Protein AF-A0AAD9KMP1-F1 (afdb_monomer_lite)

Sequence (331 aa):
MTSCRGRQEALADSFSAVLHALAEKHRVRRYRDGEGFRAELSRADRATEASLEHRLLSVFINAVAAQEAAAATETIAPTTPTVSTGRKSRRTVAAAVTVTCSMIETAGEAARAIGARLLATLSVDDFTDCVDQLGEIDTWSIEQLAVLCKLAKAKAWGKPDAWTSENTMEAANILAALTVSELGSLALTDTDTLAPLAHSHLLSNAQREKLFALWLSKVKHNDMTTVTAEEIVQLGQLACGATAANIDQLPLDVYKDSTTTWGSVDSCGFNQRKAIARKAEDAFGIDPTKWNVTTLRLIGHSVGTYGSKVDRRVTWVGMGPIGEQDRPVGL

pLDDT: mean 74.53, std 23.31, range [27.92, 98.0]

Secondary structure (DSSP, 8-state):
-HHHHHHHHHHHHHHHHHHHHHHHHHHHHHHHHHTT------HHHHHHHHHHHHHHHHHHHHHHHHHHHHHHHTT--------------------PPPP-HHHHHHHGGGGGGS-HHHHTT--HHHHHHTHHHHHH-----HHHHHHHHHHIIIIIS-SGGG--HHHHHHHGGGGGGS-HHHHTT----SSGGGGGGTT--SS-HHHHHHHHHHHHHHHSTT-GGG--HHHHHHHGGGGGGS-HHHHHHS-HHHHHHTHHHHHH-----HHHHHHHHHHHHHHH-S-GGGS-HHHHHHTTTGGGGGTTTS-SSS---S-PPPP--------

Structure (mmCIF, N/CA/C/O backbone):
data_AF-A0AAD9KMP1-F1
#
_entry.id   AF-A0AAD9KMP1-F1
#
loop_
_atom_site.group_PDB
_atom_site.id
_atom_site.type_symbol
_atom_site.label_atom_id
_atom_site.label_alt_id
_atom_site.label_comp_id
_atom_site.label_asym_id
_atom_site.label_entity_id
_atom_site.label_seq_id
_atom_site.pdbx_PDB_ins_code
_atom_site.Cartn_x
_atom_site.Cartn_y
_atom_site.Cartn_z
_atom_site.occupancy
_atom_site.B_iso_or_equiv
_atom_site.auth_seq_id
_atom_site.auth_comp_id
_atom_site.auth_asym_id
_atom_site.auth_atom_id
_atom_site.pdbx_PDB_model_num
ATOM 1 N N . MET A 1 1 ? -40.665 5.136 30.500 1.00 35.50 1 MET A N 1
ATOM 2 C CA . MET A 1 1 ? -39.478 4.383 30.028 1.00 35.50 1 MET A CA 1
ATOM 3 C C . MET A 1 1 ? -39.396 4.263 28.502 1.00 35.50 1 MET A C 1
ATOM 5 O O . MET A 1 1 ? -38.309 4.039 28.001 1.00 35.50 1 MET A O 1
ATOM 9 N N . THR A 1 2 ? -40.471 4.510 27.747 1.00 40.06 2 THR A N 1
ATOM 10 C CA . THR A 1 2 ? -40.494 4.403 26.271 1.00 40.06 2 THR A CA 1
ATOM 11 C C . THR A 1 2 ? -39.935 5.630 25.522 1.00 40.06 2 THR A C 1
ATOM 13 O O . THR A 1 2 ? -39.522 5.513 24.378 1.00 40.06 2 THR A O 1
ATOM 16 N N . SER A 1 3 ? -39.870 6.810 26.159 1.00 47.84 3 SER A N 1
ATOM 17 C CA . SER A 1 3 ? -39.588 8.091 25.472 1.00 47.84 3 SER A CA 1
ATOM 18 C C . SER A 1 3 ? -38.102 8.416 25.222 1.00 47.84 3 SER A C 1
ATOM 20 O O . SER A 1 3 ? -37.807 9.169 24.295 1.00 47.84 3 SER A O 1
ATOM 22 N N . CYS A 1 4 ? -37.164 7.872 26.011 1.00 36.75 4 CYS A N 1
ATOM 23 C CA . CYS A 1 4 ? -35.723 8.083 25.778 1.00 36.75 4 CYS A CA 1
ATOM 24 C C . CYS A 1 4 ? -35.139 7.051 24.809 1.00 36.75 4 CYS A C 1
ATOM 26 O O . CYS A 1 4 ? -34.375 7.425 23.928 1.00 36.75 4 CYS A O 1
ATOM 28 N N . ARG A 1 5 ? -35.561 5.782 24.911 1.00 37.91 5 ARG A N 1
ATOM 29 C CA . ARG A 1 5 ? -35.133 4.720 23.990 1.00 37.91 5 ARG A CA 1
ATOM 30 C C . ARG A 1 5 ? -35.561 5.014 22.551 1.00 37.91 5 ARG A C 1
ATOM 32 O O . ARG A 1 5 ? -34.718 5.004 21.668 1.00 37.91 5 ARG A O 1
ATOM 39 N N . GLY A 1 6 ? -36.817 5.426 22.349 1.00 36.97 6 GLY A N 1
ATOM 40 C CA . GLY A 1 6 ? -37.301 5.814 21.019 1.00 36.97 6 GLY A CA 1
ATOM 41 C C . GLY A 1 6 ? -36.623 7.067 20.451 1.00 36.97 6 GLY A C 1
ATOM 42 O O . GLY A 1 6 ? -36.526 7.212 19.240 1.00 36.97 6 GLY A O 1
ATOM 43 N N . ARG A 1 7 ? -36.103 7.964 21.305 1.00 44.47 7 ARG A N 1
ATOM 44 C CA . ARG A 1 7 ? -35.311 9.121 20.853 1.00 44.47 7 ARG A CA 1
ATOM 45 C C . ARG A 1 7 ? -33.887 8.741 20.451 1.00 44.47 7 ARG A C 1
ATOM 47 O O . ARG A 1 7 ? -33.362 9.356 19.535 1.00 44.47 7 ARG A O 1
ATOM 54 N N . GLN A 1 8 ? -33.278 7.757 21.112 1.00 42.03 8 GLN A N 1
ATOM 55 C CA . GLN A 1 8 ? -31.952 7.253 20.741 1.00 42.03 8 GLN A CA 1
ATOM 56 C C . GLN A 1 8 ? -32.001 6.388 19.476 1.00 42.03 8 GLN A C 1
ATOM 58 O O . GLN A 1 8 ? -31.146 6.563 18.616 1.00 42.03 8 GLN A O 1
ATOM 63 N N . GLU A 1 9 ? -33.022 5.538 19.323 1.00 44.47 9 GLU A N 1
ATOM 64 C CA . GLU A 1 9 ? -33.264 4.770 18.088 1.00 44.47 9 GLU A CA 1
ATOM 65 C C . GLU A 1 9 ? -33.535 5.713 16.902 1.00 44.47 9 GLU A C 1
ATOM 67 O O . GLU A 1 9 ? -32.836 5.636 15.901 1.00 44.47 9 GLU A O 1
ATOM 72 N N . ALA A 1 10 ? -34.407 6.720 17.052 1.00 45.19 10 ALA A N 1
ATOM 73 C CA . ALA A 1 10 ? -34.655 7.697 15.984 1.00 45.19 10 ALA A CA 1
ATOM 74 C C . ALA A 1 10 ? -33.411 8.526 15.596 1.00 45.19 10 ALA A C 1
ATOM 76 O O . ALA A 1 10 ? -33.279 8.957 14.447 1.00 45.19 10 ALA A O 1
ATOM 77 N N . LEU A 1 11 ? -32.497 8.767 16.544 1.00 51.38 11 LEU A N 1
ATOM 78 C CA . LEU A 1 11 ? -31.236 9.460 16.278 1.00 51.38 11 LEU A CA 1
ATOM 79 C C . LEU A 1 11 ? -30.248 8.551 15.535 1.00 51.38 11 LEU A C 1
ATOM 81 O O . LEU A 1 11 ? -29.606 9.012 14.596 1.00 51.38 11 LEU A O 1
ATOM 85 N N . ALA A 1 12 ? -30.156 7.274 15.921 1.00 50.12 12 ALA A N 1
ATOM 86 C CA . ALA A 1 12 ? -29.345 6.270 15.235 1.00 50.12 12 ALA A CA 1
ATOM 87 C C . ALA A 1 12 ? -29.850 6.014 13.804 1.00 50.12 12 ALA A C 1
ATOM 89 O O . ALA A 1 12 ? -29.047 5.952 12.875 1.00 50.12 12 ALA A O 1
ATOM 90 N N . ASP A 1 13 ? -31.168 5.983 13.604 1.00 51.12 13 ASP A N 1
ATOM 91 C CA . ASP A 1 13 ? -31.787 5.844 12.283 1.00 51.12 13 ASP A CA 1
ATOM 92 C C . ASP A 1 13 ? -31.519 7.074 11.405 1.00 51.12 13 ASP A C 1
ATOM 94 O O . ASP A 1 13 ? -31.155 6.953 10.236 1.00 51.12 13 ASP A O 1
ATOM 98 N N . SER A 1 14 ? -31.627 8.278 11.980 1.00 55.12 14 SER A N 1
ATOM 99 C CA . SER A 1 14 ? -31.300 9.526 11.274 1.00 55.12 14 SER A CA 1
ATOM 100 C C . SER A 1 14 ? -29.812 9.601 10.915 1.00 55.12 14 SER A C 1
ATOM 102 O O . SER A 1 14 ? -29.449 10.070 9.838 1.00 55.12 14 SER A O 1
ATOM 104 N N . PHE A 1 15 ? -28.946 9.118 11.806 1.00 60.22 15 PHE A N 1
ATOM 105 C CA . PHE A 1 15 ? -27.504 9.033 11.602 1.00 60.22 15 PHE A CA 1
ATOM 106 C C . PHE A 1 15 ? -27.147 8.049 10.482 1.00 60.22 15 PHE A C 1
ATOM 108 O O . PHE A 1 15 ? -26.408 8.407 9.566 1.00 60.22 15 PHE A O 1
ATOM 115 N N . SER A 1 16 ? -27.733 6.850 10.512 1.00 54.34 16 SER A N 1
ATOM 116 C CA . SER A 1 16 ? -27.579 5.829 9.474 1.00 54.34 16 SER A CA 1
ATOM 117 C C . SER A 1 16 ? -28.063 6.336 8.111 1.00 54.34 16 SER A C 1
ATOM 119 O O . SER A 1 16 ? -27.352 6.210 7.116 1.00 54.34 16 SER A O 1
ATOM 121 N N . ALA A 1 17 ? -29.199 7.042 8.063 1.00 58.38 17 ALA A N 1
ATOM 122 C CA . ALA A 1 17 ? -29.714 7.638 6.830 1.00 58.38 17 ALA A CA 1
ATOM 123 C C . ALA A 1 17 ? -28.780 8.711 6.235 1.00 58.38 17 ALA A C 1
ATOM 125 O O . ALA A 1 17 ? -28.598 8.765 5.017 1.00 58.38 17 ALA A O 1
ATOM 126 N N . VAL A 1 18 ? -28.162 9.556 7.072 1.00 62.91 18 VAL A N 1
ATOM 127 C CA . VAL A 1 18 ? -27.193 10.569 6.611 1.00 62.91 18 VAL A CA 1
ATOM 128 C C . VAL A 1 18 ? -25.909 9.913 6.107 1.00 62.91 18 VAL A C 1
ATOM 130 O O . VAL A 1 18 ? -25.393 10.313 5.062 1.00 62.91 18 VAL A O 1
ATOM 133 N N . LEU A 1 19 ? -25.408 8.894 6.808 1.00 57.84 19 LEU A N 1
ATOM 134 C CA . LEU A 1 19 ? -24.223 8.150 6.384 1.00 57.84 19 LEU A CA 1
ATOM 135 C C . LEU A 1 19 ? -24.460 7.400 5.076 1.00 57.84 19 LEU A C 1
ATOM 137 O O . LEU A 1 19 ? -23.650 7.526 4.164 1.00 57.84 19 LEU A O 1
ATOM 141 N N . HIS A 1 20 ? -25.600 6.728 4.938 1.00 59.00 20 HIS A N 1
ATOM 142 C CA . HIS A 1 20 ? -25.989 6.057 3.703 1.00 59.00 20 HIS A CA 1
ATOM 143 C C . HIS A 1 20 ? -26.109 7.048 2.532 1.00 59.00 20 HIS A C 1
ATOM 145 O O . HIS A 1 20 ? -25.653 6.773 1.424 1.00 59.00 20 HIS A O 1
ATOM 151 N N . ALA A 1 21 ? -26.675 8.239 2.762 1.00 62.56 21 ALA A N 1
ATOM 152 C CA . ALA A 1 21 ? -26.763 9.275 1.732 1.00 62.56 21 ALA A CA 1
ATOM 153 C C . ALA A 1 21 ? -25.380 9.796 1.296 1.00 62.56 21 ALA A C 1
ATOM 155 O O . ALA A 1 21 ? -25.170 10.075 0.113 1.00 62.56 21 ALA A O 1
ATOM 156 N N . LEU A 1 22 ? -24.425 9.911 2.226 1.00 60.59 22 LEU A N 1
ATOM 157 C CA . LEU A 1 22 ? -23.042 10.277 1.912 1.00 60.59 22 LEU A CA 1
ATOM 158 C C . LEU A 1 22 ? -22.306 9.144 1.183 1.00 60.59 22 LEU A C 1
ATOM 160 O O . LEU A 1 22 ? -21.629 9.410 0.190 1.00 60.59 22 LEU A O 1
ATOM 164 N N . ALA A 1 23 ? -22.473 7.899 1.627 1.00 60.47 23 ALA A N 1
ATOM 165 C CA . ALA A 1 23 ? -21.879 6.714 1.015 1.00 60.47 23 ALA A CA 1
ATOM 166 C C . ALA A 1 23 ? -22.333 6.545 -0.443 1.00 60.47 23 ALA A C 1
ATOM 168 O O . ALA A 1 23 ? -21.502 6.433 -1.346 1.00 60.47 23 ALA A O 1
ATOM 169 N N . GLU A 1 24 ? -23.642 6.634 -0.697 1.00 65.75 24 GLU A N 1
ATOM 170 C CA . GLU A 1 24 ? -24.210 6.517 -2.043 1.00 65.75 24 GLU A CA 1
ATOM 171 C C . GLU A 1 24 ? -23.728 7.650 -2.957 1.00 65.75 24 GLU A C 1
ATOM 173 O O . GLU A 1 24 ? -23.395 7.434 -4.124 1.00 65.75 24 GLU A O 1
ATOM 178 N N . LYS A 1 25 ? -23.583 8.863 -2.414 1.00 66.00 25 LYS A N 1
ATOM 179 C CA . LYS A 1 25 ? -23.014 9.995 -3.151 1.00 66.00 25 LYS A CA 1
ATOM 180 C C . LYS A 1 25 ? -21.542 9.760 -3.524 1.00 66.00 25 LYS A C 1
ATOM 182 O O . LYS A 1 25 ? -21.157 10.019 -4.667 1.00 66.00 25 LYS A O 1
ATOM 187 N N . HIS A 1 26 ? -20.722 9.263 -2.595 1.00 61.84 26 HIS A N 1
ATOM 188 C CA . HIS A 1 26 ? -19.319 8.918 -2.856 1.00 61.84 26 HIS A CA 1
ATOM 189 C C . HIS A 1 26 ? -19.191 7.790 -3.894 1.00 61.84 26 HIS A C 1
ATOM 191 O O . HIS A 1 26 ? -18.371 7.894 -4.810 1.00 61.84 26 HIS A O 1
ATOM 197 N N . ARG A 1 27 ? -20.060 6.772 -3.830 1.00 67.69 27 ARG A N 1
ATOM 198 C CA . ARG A 1 27 ? -20.144 5.680 -4.814 1.00 67.69 27 ARG A CA 1
ATOM 199 C C . ARG A 1 27 ? -20.434 6.201 -6.223 1.00 67.69 27 ARG A C 1
ATOM 201 O O . ARG A 1 27 ? -19.712 5.875 -7.164 1.00 67.69 27 ARG A O 1
ATOM 208 N N . VAL A 1 28 ? -21.443 7.064 -6.365 1.00 61.00 28 VAL A N 1
ATOM 209 C CA . VAL A 1 28 ? -21.802 7.697 -7.649 1.00 61.00 28 VAL A CA 1
ATOM 210 C C . VAL A 1 28 ? -20.653 8.555 -8.189 1.00 61.00 28 VAL A C 1
ATOM 212 O O . VAL A 1 28 ? -20.403 8.571 -9.396 1.00 61.00 28 VAL A O 1
ATOM 215 N N . ARG A 1 29 ? -19.909 9.236 -7.311 1.00 61.28 29 ARG A N 1
ATOM 216 C CA . ARG A 1 29 ? -18.746 10.043 -7.696 1.00 61.28 29 ARG A CA 1
ATOM 217 C C . ARG A 1 29 ? -17.596 9.190 -8.236 1.00 61.28 29 ARG A C 1
ATOM 219 O O . ARG A 1 29 ? -17.098 9.499 -9.314 1.00 61.28 29 ARG A O 1
ATOM 226 N N . ARG A 1 30 ? -17.234 8.095 -7.555 1.00 56.59 30 ARG A N 1
ATOM 227 C CA . ARG A 1 30 ? -16.196 7.159 -8.029 1.00 56.59 30 ARG A CA 1
ATOM 228 C C . ARG A 1 30 ? -16.553 6.537 -9.381 1.00 56.59 30 ARG A C 1
ATOM 230 O O . ARG A 1 30 ? -15.694 6.462 -10.254 1.00 56.59 30 ARG A O 1
ATOM 237 N N . TYR A 1 31 ? -17.820 6.175 -9.590 1.00 55.75 31 TYR A N 1
ATOM 238 C CA . TYR A 1 31 ? -18.287 5.647 -10.878 1.00 55.75 31 TYR A CA 1
ATOM 239 C C . TYR A 1 31 ? -18.127 6.670 -12.015 1.00 55.75 31 TYR A C 1
ATOM 241 O O . TYR A 1 31 ? -17.740 6.326 -13.129 1.00 55.75 31 TYR A O 1
ATOM 249 N N . ARG A 1 32 ? -18.369 7.954 -11.727 1.00 54.25 32 ARG A N 1
ATOM 250 C CA . ARG A 1 32 ? -18.238 9.033 -12.715 1.00 54.25 32 ARG A CA 1
ATOM 251 C C . ARG A 1 32 ? -16.781 9.410 -13.008 1.00 54.25 32 ARG A C 1
ATOM 253 O O . ARG A 1 32 ? -16.467 9.760 -14.144 1.00 54.25 32 ARG A O 1
ATOM 260 N N . ASP A 1 33 ? -15.906 9.319 -12.007 1.00 50.88 33 ASP A N 1
ATOM 261 C CA . ASP A 1 33 ? -14.474 9.601 -12.148 1.00 50.88 33 ASP A CA 1
ATOM 262 C C . ASP A 1 33 ? -13.717 8.440 -12.841 1.00 50.88 33 ASP A C 1
ATOM 264 O O . ASP A 1 33 ? -12.752 8.694 -13.562 1.00 50.88 33 ASP A O 1
ATOM 268 N N . GLY A 1 34 ? -14.188 7.190 -12.706 1.00 43.28 34 GLY A N 1
ATOM 269 C CA . GLY A 1 34 ? -13.625 6.002 -13.373 1.00 43.28 34 GLY A CA 1
ATOM 270 C C . GLY A 1 34 ? -13.944 5.872 -14.873 1.00 43.28 34 GLY A C 1
ATOM 271 O O . GLY A 1 34 ? -13.126 5.357 -15.628 1.00 43.28 34 GLY A O 1
ATOM 272 N N . GLU A 1 35 ? -15.080 6.399 -15.337 1.00 45.00 35 GLU A N 1
ATOM 273 C CA . GLU A 1 35 ? -15.514 6.357 -16.752 1.00 45.00 35 GLU A CA 1
ATOM 274 C C . GLU A 1 35 ? -14.959 7.522 -17.606 1.00 45.00 35 GLU A C 1
ATOM 276 O O . GLU A 1 35 ? -15.391 7.751 -18.735 1.00 45.00 35 GLU A O 1
ATOM 281 N N . GLY A 1 36 ? -14.020 8.323 -17.087 1.00 42.59 36 GLY A N 1
ATOM 282 C CA . GLY A 1 36 ? -13.454 9.458 -17.831 1.00 42.59 36 GLY A CA 1
ATOM 283 C C . GLY A 1 36 ? -14.441 10.608 -18.088 1.00 42.59 36 GLY A C 1
ATOM 284 O O . GLY A 1 36 ? -14.112 11.557 -18.805 1.00 42.59 36 GLY A O 1
ATOM 285 N N . PHE A 1 37 ? -15.623 10.589 -17.462 1.00 42.47 37 PHE A N 1
ATOM 286 C CA . PHE A 1 37 ? -16.602 11.676 -17.493 1.00 42.47 37 PHE A CA 1
ATOM 287 C C . PHE A 1 37 ? -16.172 12.818 -16.560 1.00 42.47 37 PHE A C 1
ATOM 289 O O . PHE A 1 37 ? -16.829 13.162 -15.575 1.00 42.47 37 PHE A O 1
ATOM 296 N N . ARG A 1 38 ? -15.076 13.495 -16.922 1.00 49.34 38 ARG A N 1
ATOM 297 C CA . ARG A 1 38 ? -14.733 14.830 -16.408 1.00 49.34 38 ARG A CA 1
ATOM 298 C C . ARG A 1 38 ? -15.671 15.871 -17.036 1.00 49.34 38 ARG A C 1
ATOM 300 O O . ARG A 1 38 ? -15.239 16.790 -17.723 1.00 49.34 38 ARG A O 1
ATOM 307 N N . ALA A 1 39 ? -16.978 15.715 -16.835 1.00 46.28 39 ALA A N 1
ATOM 308 C CA . ALA A 1 39 ? -17.917 16.783 -17.137 1.00 46.28 39 ALA A CA 1
ATOM 309 C C . ALA A 1 39 ? -17.585 17.955 -16.207 1.00 46.28 39 ALA A C 1
ATOM 311 O O . ALA A 1 39 ? -17.498 17.786 -14.987 1.00 46.28 39 ALA A O 1
ATOM 312 N N . GLU A 1 40 ? -17.335 19.124 -16.794 1.00 45.44 40 GLU A N 1
ATOM 313 C CA . GLU A 1 40 ? -17.092 20.381 -16.096 1.00 45.44 40 GLU A CA 1
ATOM 314 C C . GLU A 1 40 ? -18.275 20.720 -15.181 1.00 45.44 40 GLU A C 1
ATOM 316 O O . GLU A 1 40 ? -19.170 21.479 -15.538 1.00 45.44 40 GLU A O 1
ATOM 321 N N . LEU A 1 41 ? -18.267 20.197 -13.954 1.00 49.34 41 LEU A N 1
ATOM 322 C CA . LEU A 1 41 ? -18.994 20.829 -12.865 1.00 49.34 41 LEU A CA 1
ATOM 323 C C . LEU A 1 41 ? -18.448 22.245 -12.751 1.00 49.34 41 LEU A C 1
ATOM 325 O O . LEU A 1 41 ? -17.231 22.449 -12.599 1.00 49.34 41 LEU A O 1
ATOM 329 N N . SER A 1 42 ? -19.338 23.225 -12.867 1.00 55.16 42 SER A N 1
ATOM 330 C CA . SER A 1 42 ? -18.947 24.617 -12.744 1.00 55.16 42 SER A CA 1
ATOM 331 C C . SER A 1 42 ? -18.288 24.819 -11.373 1.00 55.16 42 SER A C 1
ATOM 333 O O . SER A 1 42 ? -18.554 24.099 -10.404 1.00 55.16 42 SER A O 1
ATOM 335 N N . ARG A 1 43 ? -17.372 25.788 -11.249 1.00 52.88 43 ARG A N 1
ATOM 336 C CA . ARG A 1 43 ? -16.786 26.120 -9.934 1.00 52.88 43 ARG A CA 1
ATOM 337 C C . ARG A 1 43 ? -17.871 26.439 -8.893 1.00 52.88 43 ARG A C 1
ATOM 339 O O . ARG A 1 43 ? -17.638 26.186 -7.716 1.00 52.88 43 ARG A O 1
ATOM 346 N N . ALA A 1 44 ? -19.029 26.937 -9.333 1.00 41.47 44 ALA A N 1
ATOM 347 C CA . ALA A 1 44 ? -20.184 27.182 -8.482 1.00 41.47 44 ALA A CA 1
ATOM 348 C C . ALA A 1 44 ? -20.780 25.872 -7.952 1.00 41.47 44 ALA A C 1
ATOM 350 O O . ALA A 1 44 ? -20.984 25.759 -6.749 1.00 41.47 44 ALA A O 1
ATOM 351 N N . ASP A 1 45 ? -20.951 24.847 -8.787 1.00 49.38 45 ASP A N 1
ATOM 352 C CA . ASP A 1 45 ? -21.500 23.561 -8.340 1.00 49.38 45 ASP A CA 1
ATOM 353 C C . ASP A 1 45 ? -20.564 22.860 -7.351 1.00 49.38 45 ASP A C 1
ATOM 355 O O . ASP A 1 45 ? -21.014 22.411 -6.303 1.00 49.38 45 ASP A O 1
ATOM 359 N N . ARG A 1 46 ? -19.243 22.884 -7.595 1.00 55.78 46 ARG A N 1
ATOM 360 C CA . ARG A 1 46 ? -18.247 22.365 -6.635 1.00 55.78 46 ARG A CA 1
ATOM 361 C C . ARG A 1 46 ? -18.253 23.122 -5.306 1.00 55.78 46 ARG A C 1
ATOM 363 O O . ARG A 1 46 ? -18.109 22.508 -4.254 1.00 55.78 46 ARG A O 1
ATOM 370 N N . ALA A 1 47 ? -18.415 24.445 -5.339 1.00 48.75 47 ALA A N 1
ATOM 371 C CA . ALA A 1 47 ? -18.492 25.264 -4.130 1.00 48.75 47 ALA A CA 1
ATOM 372 C C . ALA A 1 47 ? -19.796 25.017 -3.353 1.00 48.75 47 ALA A C 1
ATOM 374 O O . ALA A 1 47 ? -19.782 24.959 -2.125 1.00 48.75 47 ALA A O 1
ATOM 375 N N . THR A 1 48 ? -20.910 24.819 -4.060 1.00 52.03 48 THR A N 1
ATOM 376 C CA . THR A 1 48 ? -22.218 24.513 -3.460 1.00 52.03 48 THR A CA 1
ATOM 377 C C . THR A 1 48 ? -22.233 23.101 -2.877 1.00 52.03 48 THR A C 1
ATOM 379 O O . THR A 1 48 ? -22.769 22.877 -1.797 1.00 52.03 48 THR A O 1
ATOM 382 N N . GLU A 1 49 ? -21.577 22.159 -3.549 1.00 55.81 49 GLU A N 1
ATOM 383 C CA . GLU A 1 49 ? -21.429 20.775 -3.116 1.00 55.81 49 GLU A CA 1
ATOM 384 C C . GLU A 1 49 ? -20.520 20.646 -1.887 1.00 55.81 49 GLU A C 1
ATOM 386 O O . GLU A 1 49 ? -20.915 20.023 -0.902 1.00 55.81 49 GLU A O 1
ATOM 391 N N . ALA A 1 50 ? -19.360 21.310 -1.891 1.00 52.09 50 ALA A N 1
ATOM 392 C CA . ALA A 1 50 ? -18.492 21.411 -0.718 1.00 52.09 50 ALA A CA 1
ATOM 393 C C . ALA A 1 50 ? -19.192 22.135 0.444 1.00 52.09 50 ALA A C 1
ATOM 395 O O . ALA A 1 50 ? -19.028 21.762 1.604 1.00 52.09 50 ALA A O 1
ATOM 396 N N . SER A 1 51 ? -20.027 23.139 0.147 1.00 50.16 51 SER A N 1
ATOM 397 C CA . SER A 1 51 ? -20.872 23.803 1.143 1.00 50.16 51 SER A CA 1
ATOM 398 C C . SER A 1 51 ? -21.909 22.847 1.735 1.00 50.16 51 SER A C 1
ATOM 400 O O . SER A 1 51 ? -22.130 22.871 2.942 1.00 50.16 51 SER A O 1
ATOM 402 N N . LEU A 1 52 ? -22.516 21.969 0.932 1.00 52.62 52 LEU A N 1
ATOM 403 C CA . LEU A 1 52 ? -23.481 20.977 1.408 1.00 52.62 52 LEU A CA 1
ATOM 404 C C . LEU A 1 52 ? -22.819 19.885 2.253 1.00 52.62 52 LEU A C 1
ATOM 406 O O . LEU A 1 52 ? -23.349 19.540 3.304 1.00 52.62 52 LEU A O 1
ATOM 410 N N . GLU A 1 53 ? -21.649 19.393 1.842 1.00 57.50 53 GLU A N 1
ATOM 411 C CA . GLU A 1 53 ? -20.838 18.460 2.635 1.00 57.50 53 GLU A CA 1
ATOM 412 C C . GLU A 1 53 ? -20.426 19.090 3.959 1.00 57.50 53 GLU A C 1
ATOM 414 O O . GLU A 1 53 ? -20.641 18.493 5.007 1.00 57.50 53 GLU A O 1
ATOM 419 N N . HIS A 1 54 ? -19.947 20.335 3.938 1.00 54.72 54 HIS A N 1
ATOM 420 C CA . HIS A 1 54 ? -19.636 21.088 5.147 1.00 54.72 54 HIS A CA 1
ATOM 421 C C . HIS A 1 54 ? -20.879 21.304 6.022 1.00 54.72 54 HIS A C 1
ATOM 423 O O . HIS A 1 54 ? -20.785 21.245 7.245 1.00 54.72 54 HIS A O 1
ATOM 429 N N . ARG A 1 55 ? -22.063 21.528 5.436 1.00 50.31 55 ARG A N 1
ATOM 430 C CA . ARG A 1 55 ? -23.335 21.663 6.170 1.00 50.31 55 ARG A CA 1
ATOM 431 C C . ARG A 1 55 ? -23.794 20.343 6.788 1.00 50.31 55 ARG A C 1
ATOM 433 O O . ARG A 1 55 ? -24.231 20.351 7.930 1.00 50.31 55 ARG A O 1
ATOM 440 N N . LEU A 1 56 ? -23.656 19.221 6.089 1.00 58.06 56 LEU A N 1
ATOM 441 C CA . LEU A 1 56 ? -23.972 17.895 6.626 1.00 58.06 56 LEU A CA 1
ATOM 442 C C . LEU A 1 56 ? -22.971 17.481 7.712 1.00 58.06 56 LEU A C 1
ATOM 444 O O . LEU A 1 56 ? -23.389 17.033 8.777 1.00 58.06 56 LEU A O 1
ATOM 448 N N . LEU A 1 57 ? -21.674 17.733 7.505 1.00 56.94 57 LEU A N 1
ATOM 449 C CA . LEU A 1 57 ? -20.640 17.533 8.523 1.00 56.94 57 LEU A CA 1
ATOM 450 C C . LEU A 1 57 ? -20.843 18.440 9.734 1.00 56.94 57 LEU A C 1
ATOM 452 O O . LEU A 1 57 ? -20.652 17.997 10.856 1.00 56.94 57 LEU A O 1
ATOM 456 N N . SER A 1 58 ? -21.240 19.697 9.549 1.00 49.59 58 SER A N 1
ATOM 457 C CA . SER A 1 58 ? -21.515 20.588 10.683 1.00 49.59 58 SER A CA 1
ATOM 458 C C . SER A 1 58 ? -22.800 20.207 11.411 1.00 49.59 58 SER A C 1
ATOM 460 O O . SER A 1 58 ? -22.831 20.297 12.632 1.00 49.59 58 SER A O 1
ATOM 462 N N . VAL A 1 59 ? -23.830 19.700 10.725 1.00 56.81 59 VAL A N 1
ATOM 463 C CA . VAL A 1 59 ? -24.996 19.087 11.385 1.00 56.81 59 VAL A CA 1
ATOM 464 C C . VAL A 1 59 ? -24.577 17.848 12.184 1.00 56.81 59 VAL A C 1
ATOM 466 O O . VAL A 1 59 ? -24.997 17.710 13.328 1.00 56.81 59 VAL A O 1
ATOM 469 N N . PHE A 1 60 ? -23.695 17.007 11.640 1.00 57.16 60 PHE A N 1
ATOM 470 C CA . PHE A 1 60 ? -23.117 15.849 12.328 1.00 57.16 60 PHE A CA 1
ATOM 471 C C . PHE A 1 60 ? -22.294 16.253 13.562 1.00 57.16 60 PHE A C 1
ATOM 473 O O . PHE A 1 60 ? -22.565 15.782 14.662 1.00 57.16 60 PHE A O 1
ATOM 480 N N . ILE A 1 61 ? -21.342 17.179 13.412 1.00 53.75 61 ILE A N 1
ATOM 481 C CA . ILE A 1 61 ? -20.496 17.685 14.503 1.00 53.75 61 ILE A CA 1
ATOM 482 C C . ILE A 1 61 ? -21.362 18.339 15.582 1.00 53.75 61 ILE A C 1
ATOM 484 O O . ILE A 1 61 ? -21.145 18.094 16.763 1.00 53.75 61 ILE A O 1
ATOM 488 N N . ASN A 1 62 ? -22.376 19.120 15.199 1.00 51.84 62 ASN A N 1
ATOM 489 C CA . ASN A 1 62 ? -23.288 19.752 16.150 1.00 51.84 62 ASN A CA 1
ATOM 490 C C . ASN A 1 62 ? -24.197 18.734 16.848 1.00 51.84 62 ASN A C 1
ATOM 492 O O . ASN A 1 62 ? -24.485 18.911 18.027 1.00 51.84 62 ASN A O 1
ATOM 496 N N . ALA A 1 63 ? -24.632 17.671 16.167 1.00 53.69 63 ALA A N 1
ATOM 497 C CA . ALA A 1 63 ? -25.403 16.594 16.785 1.00 53.69 63 ALA A CA 1
ATOM 498 C C . ALA A 1 63 ? -24.555 15.815 17.805 1.00 53.69 63 ALA A C 1
ATOM 500 O O . ALA A 1 63 ? -25.015 15.567 18.919 1.00 53.69 63 ALA A O 1
ATOM 501 N N . VAL A 1 64 ? -23.295 15.521 17.467 1.00 53.50 64 VAL A N 1
ATOM 502 C CA . VAL A 1 64 ? -22.328 14.880 18.372 1.00 53.50 64 VAL A CA 1
ATOM 503 C C . VAL A 1 64 ? -21.997 15.794 19.559 1.00 53.50 64 VAL A C 1
ATOM 505 O O . VAL A 1 64 ? -22.088 15.366 20.706 1.00 53.50 64 VAL A O 1
ATOM 508 N N . ALA A 1 65 ? -21.707 17.075 19.318 1.00 48.62 65 ALA A N 1
ATOM 509 C CA . ALA A 1 65 ? -21.409 18.049 20.370 1.00 48.62 65 ALA A CA 1
ATOM 510 C C . ALA A 1 65 ? -22.614 18.315 21.291 1.00 48.62 65 ALA A C 1
ATOM 512 O O . ALA A 1 65 ? -22.457 18.424 22.508 1.00 48.62 65 ALA A O 1
ATOM 513 N N . ALA A 1 66 ? -23.835 18.376 20.746 1.00 49.38 66 ALA A N 1
ATOM 514 C CA . ALA A 1 66 ? -25.058 18.496 21.540 1.00 49.38 66 ALA A CA 1
ATOM 515 C C . ALA A 1 66 ? -25.286 17.260 22.427 1.00 49.38 66 ALA A C 1
ATOM 517 O O . ALA A 1 66 ? -25.795 17.381 23.543 1.00 49.38 66 ALA A O 1
ATOM 518 N N . GLN A 1 67 ? -24.869 16.082 21.963 1.00 52.91 67 GLN A N 1
ATOM 519 C CA . GLN A 1 67 ? -24.944 14.844 22.727 1.00 52.91 67 GLN A CA 1
ATOM 520 C C . GLN A 1 67 ? -23.882 14.770 23.837 1.00 52.91 67 GLN A C 1
ATOM 522 O O . GLN A 1 67 ? -24.200 14.354 24.952 1.00 52.91 67 GLN A O 1
ATOM 527 N N . GLU A 1 68 ? -22.661 15.254 23.585 1.00 45.69 68 GLU A N 1
ATOM 528 C CA . GLU A 1 68 ? -21.621 15.419 24.613 1.00 45.69 68 GLU A CA 1
ATOM 529 C C . GLU A 1 68 ? -22.041 16.430 25.696 1.00 45.69 68 GLU A C 1
ATOM 531 O O . GLU A 1 68 ? -21.888 16.165 26.892 1.00 45.69 68 GLU A O 1
ATOM 536 N N . ALA A 1 69 ? -22.649 17.557 25.307 1.00 43.97 69 ALA A N 1
ATOM 537 C CA . ALA A 1 69 ? -23.169 18.555 26.243 1.00 43.97 69 ALA A CA 1
ATOM 538 C C . ALA A 1 69 ? -24.330 18.009 27.097 1.00 43.97 69 ALA A C 1
ATOM 540 O O . ALA A 1 69 ? -24.398 18.271 28.302 1.00 43.97 69 ALA A O 1
ATOM 541 N N . ALA A 1 70 ? -25.217 17.201 26.509 1.00 45.88 70 ALA A N 1
ATOM 542 C CA . ALA A 1 70 ? -26.299 16.542 27.238 1.00 45.88 70 ALA A CA 1
ATOM 543 C C . ALA A 1 70 ? -25.777 15.518 28.266 1.00 45.88 70 ALA A C 1
ATOM 545 O O . ALA A 1 70 ? -26.309 15.450 29.372 1.00 45.88 70 ALA A O 1
ATOM 546 N N . ALA A 1 71 ? -24.705 14.781 27.949 1.00 42.62 71 ALA A N 1
ATOM 547 C CA . ALA A 1 71 ? -24.071 13.839 28.876 1.00 42.62 71 ALA A CA 1
ATOM 548 C C . ALA A 1 71 ? -23.302 14.538 30.019 1.00 42.62 71 ALA A C 1
ATOM 550 O O . ALA A 1 71 ? -23.297 14.059 31.153 1.00 42.62 71 ALA A O 1
ATOM 551 N N . ALA A 1 72 ? -22.683 15.694 29.755 1.00 41.41 72 ALA A N 1
ATOM 552 C CA . ALA A 1 72 ? -21.938 16.456 30.762 1.00 41.41 72 ALA A CA 1
ATOM 553 C C . ALA A 1 72 ? -22.848 17.167 31.784 1.00 41.41 72 ALA A C 1
ATOM 555 O O . ALA A 1 72 ? -22.505 17.272 32.964 1.00 41.41 72 ALA A O 1
ATOM 556 N N . THR A 1 73 ? -24.031 17.618 31.357 1.00 42.53 73 THR A N 1
ATOM 557 C CA . THR A 1 73 ? -24.942 18.413 32.204 1.00 42.53 73 THR A CA 1
ATOM 558 C C . THR A 1 73 ? -25.624 17.576 33.300 1.00 42.53 73 THR A C 1
ATOM 560 O O . THR A 1 73 ? -26.050 18.120 34.315 1.00 42.53 73 THR A O 1
ATOM 563 N N . GLU A 1 74 ? -25.659 16.245 33.176 1.00 40.72 74 GLU A N 1
ATOM 564 C CA . GLU A 1 74 ? -26.221 15.357 34.209 1.00 40.72 74 GLU A CA 1
ATOM 565 C C . GLU A 1 74 ? -25.244 15.074 35.378 1.00 40.72 74 GLU A C 1
ATOM 567 O O . GLU A 1 74 ? -25.608 14.408 36.347 1.00 40.72 74 GLU A O 1
ATOM 572 N N . THR A 1 75 ? -24.008 15.600 35.330 1.00 40.16 75 THR A N 1
ATOM 573 C CA . THR A 1 75 ? -22.936 15.269 36.296 1.00 40.16 75 THR A CA 1
ATOM 574 C C . THR A 1 75 ? -22.705 16.331 37.386 1.00 40.16 75 THR A C 1
ATOM 576 O O . THR A 1 75 ? -21.908 16.106 38.294 1.00 40.16 75 THR A O 1
ATOM 579 N N . ILE A 1 76 ? -23.406 17.473 37.378 1.00 42.34 76 ILE A N 1
ATOM 580 C CA . ILE A 1 76 ? -23.188 18.531 38.384 1.00 42.34 76 ILE A CA 1
ATOM 581 C C . ILE A 1 76 ? -24.517 18.965 39.013 1.00 42.34 76 ILE A C 1
ATOM 583 O O . ILE A 1 76 ? -25.146 19.927 38.585 1.00 42.34 76 ILE A O 1
ATOM 587 N N . ALA A 1 77 ? -24.923 18.271 40.078 1.00 36.16 77 ALA A N 1
ATOM 588 C CA . ALA A 1 77 ? -25.817 18.834 41.088 1.00 36.16 77 ALA A CA 1
ATOM 589 C C . ALA A 1 77 ? -24.998 19.102 42.369 1.00 36.16 77 ALA A C 1
ATOM 591 O O . ALA A 1 77 ? -24.228 18.231 42.783 1.00 36.16 77 ALA A O 1
ATOM 592 N N . PRO A 1 78 ? -25.116 20.288 42.993 1.00 38.28 78 PRO A N 1
ATOM 593 C CA . PRO A 1 78 ? -24.269 20.687 44.110 1.00 38.28 78 PRO A CA 1
ATOM 594 C C . PRO A 1 78 ? -24.661 19.941 45.392 1.00 38.28 78 PRO A C 1
ATOM 596 O O . PRO A 1 78 ? -25.831 19.867 45.762 1.00 38.28 78 PRO A O 1
ATOM 599 N N . THR A 1 79 ? -23.666 19.395 46.090 1.00 32.66 79 THR A N 1
ATOM 600 C CA . THR A 1 79 ? -23.815 18.775 47.410 1.00 32.66 79 THR A CA 1
ATOM 601 C C . THR A 1 79 ? -24.045 19.828 48.495 1.00 32.66 79 THR A C 1
ATOM 603 O O . THR A 1 79 ? -23.119 20.545 48.868 1.00 32.66 79 THR A O 1
ATOM 606 N N . THR A 1 80 ? -25.243 19.850 49.074 1.00 35.19 80 THR A N 1
ATOM 607 C CA . THR A 1 80 ? -25.502 20.321 50.446 1.00 35.19 80 THR A CA 1
ATOM 608 C C . THR A 1 80 ? -25.905 19.123 51.313 1.00 35.19 80 THR A C 1
ATOM 610 O O . THR A 1 80 ? -26.656 18.265 50.842 1.00 35.19 80 THR A O 1
ATOM 613 N N . PRO A 1 81 ? -25.432 19.005 52.570 1.00 37.66 81 PRO A N 1
ATOM 614 C CA . PRO A 1 81 ? -25.779 17.872 53.411 1.00 37.66 81 PRO A CA 1
ATOM 615 C C . PRO A 1 81 ? -27.084 18.168 54.156 1.00 37.66 81 PRO A C 1
ATOM 617 O O . PRO A 1 81 ? -27.171 19.098 54.955 1.00 37.66 81 PRO A O 1
ATOM 620 N N . THR A 1 82 ? -28.116 17.358 53.942 1.00 30.77 82 THR A N 1
ATOM 621 C CA . THR A 1 82 ? -29.210 17.213 54.910 1.00 30.77 82 THR A CA 1
ATOM 622 C C . THR A 1 82 ? -29.649 15.756 54.946 1.00 30.77 82 THR A C 1
ATOM 624 O O . THR A 1 82 ? -29.766 15.082 53.925 1.00 30.77 82 THR A O 1
ATOM 627 N N . VAL A 1 83 ? -29.793 15.263 56.170 1.00 36.56 83 VAL A N 1
ATOM 628 C CA . VAL A 1 83 ? -30.038 13.876 56.550 1.00 36.56 83 VAL A CA 1
ATOM 629 C C . VAL A 1 83 ? -31.455 13.419 56.164 1.00 36.56 83 VAL A C 1
ATOM 631 O O . VAL A 1 83 ? -32.419 14.164 56.294 1.00 36.56 83 VAL A O 1
ATOM 634 N N . SER A 1 84 ? -31.544 12.126 55.832 1.00 35.16 84 SER A N 1
ATOM 635 C CA . SER A 1 84 ? -32.653 11.186 56.080 1.00 35.16 84 SER A CA 1
ATOM 636 C C . SER A 1 84 ? -33.407 10.582 54.874 1.00 35.16 84 SER A C 1
ATOM 638 O O . SER A 1 84 ? -34.089 11.241 54.099 1.00 35.16 84 SER A O 1
ATOM 640 N N . THR A 1 85 ? -33.342 9.245 54.867 1.00 36.00 85 THR A N 1
ATOM 641 C CA . THR A 1 85 ? -34.324 8.238 54.425 1.00 36.00 85 THR A CA 1
ATOM 642 C C . THR A 1 85 ? -34.585 8.002 52.928 1.00 36.00 85 THR A C 1
ATOM 644 O O . THR A 1 85 ? -35.356 8.675 52.261 1.00 36.00 85 THR A O 1
ATOM 647 N N . GLY A 1 86 ? -34.009 6.893 52.448 1.00 44.09 86 GLY A N 1
ATOM 648 C CA . GLY A 1 86 ? -34.747 5.839 51.747 1.00 44.09 86 GLY A CA 1
ATOM 649 C C . GLY A 1 86 ? -35.461 6.192 50.442 1.00 44.09 86 GLY A C 1
ATOM 650 O O . GLY A 1 86 ? -36.685 6.233 50.399 1.00 44.09 86 GLY A O 1
ATOM 651 N N . ARG A 1 87 ? -34.724 6.239 49.327 1.00 34.62 87 ARG A N 1
ATOM 652 C CA . ARG A 1 87 ? -35.284 5.896 48.010 1.00 34.62 87 ARG A CA 1
ATOM 653 C C . ARG A 1 87 ? -34.186 5.310 47.131 1.00 34.62 87 ARG A C 1
ATOM 655 O O . ARG A 1 87 ? -33.195 5.976 46.854 1.00 34.62 87 ARG A O 1
ATOM 662 N N . LYS A 1 88 ? -34.344 4.046 46.720 1.00 42.03 88 LYS A N 1
ATOM 663 C CA . LYS A 1 88 ? -33.457 3.370 45.759 1.00 42.03 88 LYS A CA 1
ATOM 664 C C . LYS A 1 88 ? -33.483 4.151 44.440 1.00 42.03 88 LYS A C 1
ATOM 666 O O . LYS A 1 88 ? -34.365 3.941 43.612 1.00 42.03 88 LYS A O 1
ATOM 671 N N . SER A 1 89 ? -32.543 5.081 44.284 1.00 35.81 89 SER A N 1
ATOM 672 C CA . SER A 1 89 ? -32.307 5.799 43.037 1.00 35.81 89 SER A CA 1
ATOM 673 C C . SER A 1 89 ? -31.671 4.825 42.055 1.00 35.81 89 SER A C 1
ATOM 675 O O . SER A 1 89 ? -30.524 4.403 42.205 1.00 35.81 89 SER A O 1
ATOM 677 N N . ARG A 1 90 ? -32.472 4.386 41.085 1.00 41.59 90 ARG A N 1
ATOM 678 C CA . ARG A 1 90 ? -32.025 3.565 39.967 1.00 41.59 90 ARG A CA 1
ATOM 679 C C . ARG A 1 90 ? -31.260 4.495 39.030 1.00 41.59 90 ARG A C 1
ATOM 681 O O . ARG A 1 90 ? -31.868 5.207 38.242 1.00 41.59 90 ARG A O 1
ATOM 688 N N . ARG A 1 91 ? -29.936 4.512 39.177 1.00 34.28 91 ARG A N 1
ATOM 689 C CA . ARG A 1 91 ? -28.995 5.207 38.294 1.00 34.28 91 ARG A CA 1
ATOM 690 C C . ARG A 1 91 ? -29.163 4.627 36.884 1.00 34.28 91 ARG A C 1
ATOM 692 O O . ARG A 1 91 ? -28.701 3.522 36.615 1.00 34.28 91 ARG A O 1
ATOM 699 N N . THR A 1 92 ? -29.898 5.308 36.012 1.00 39.75 92 THR A N 1
ATOM 700 C CA . THR A 1 92 ? -29.874 5.028 34.574 1.00 39.75 92 THR A CA 1
ATOM 701 C C . THR A 1 92 ? -28.554 5.561 34.048 1.00 39.75 92 THR A C 1
ATOM 703 O O . THR A 1 92 ? -28.362 6.767 33.967 1.00 39.75 92 THR A O 1
ATOM 706 N N . VAL A 1 93 ? -27.615 4.658 33.774 1.00 40.06 93 VAL A N 1
ATOM 707 C CA . VAL A 1 93 ? -26.381 4.985 33.060 1.00 40.06 93 VAL A CA 1
ATOM 708 C C . VAL A 1 93 ? -26.800 5.415 31.656 1.00 40.06 93 VAL A C 1
ATOM 710 O O . VAL A 1 93 ? -27.399 4.618 30.934 1.00 40.06 93 VAL A O 1
ATOM 713 N N . ALA A 1 94 ? -26.560 6.675 31.292 1.00 43.00 94 ALA A N 1
ATOM 714 C CA . ALA A 1 94 ? -26.687 7.116 29.910 1.00 43.00 94 ALA A CA 1
ATOM 715 C C . ALA A 1 94 ? -25.748 6.246 29.063 1.00 43.00 94 ALA A C 1
ATOM 717 O O . ALA A 1 94 ? -24.538 6.240 29.287 1.00 43.00 94 ALA A O 1
ATOM 718 N N . ALA A 1 95 ? -26.309 5.445 28.156 1.00 47.91 95 ALA A N 1
ATOM 719 C CA . ALA A 1 95 ? -25.517 4.624 27.254 1.00 47.91 95 ALA A CA 1
ATOM 720 C C . ALA A 1 95 ? -24.691 5.560 26.363 1.00 47.91 95 ALA A C 1
ATOM 722 O O . ALA A 1 95 ? -25.257 6.342 25.595 1.00 47.91 95 ALA A O 1
ATOM 723 N N . ALA A 1 96 ? -23.367 5.522 26.519 1.00 57.25 96 ALA A N 1
ATOM 724 C CA . ALA A 1 96 ? -22.450 6.184 25.604 1.00 57.25 96 ALA A CA 1
ATOM 725 C C . ALA A 1 96 ? -22.707 5.640 24.193 1.00 57.25 96 ALA A C 1
ATOM 727 O O . ALA A 1 96 ? -22.867 4.432 24.027 1.00 57.25 96 ALA A O 1
ATOM 728 N N . VAL A 1 97 ? -22.780 6.519 23.191 1.00 64.88 97 VAL A N 1
ATOM 729 C CA . VAL A 1 97 ? -22.889 6.075 21.797 1.00 64.88 97 VAL A CA 1
ATOM 730 C C . VAL A 1 97 ? -21.594 5.365 21.433 1.00 64.88 97 VAL A C 1
ATOM 732 O O . VAL A 1 97 ? -20.514 5.960 21.454 1.00 64.88 97 VAL A O 1
ATOM 735 N N . THR A 1 98 ? -21.714 4.080 21.135 1.00 78.94 98 THR A N 1
ATOM 736 C CA . THR A 1 98 ? -20.629 3.239 20.646 1.00 78.94 98 THR A CA 1
ATOM 737 C C . THR A 1 98 ? -20.736 3.138 19.136 1.00 78.94 98 THR A C 1
ATOM 739 O O . THR A 1 98 ? -21.826 2.915 18.609 1.00 78.94 98 THR A O 1
ATOM 742 N N . VAL A 1 99 ? -19.616 3.308 18.436 1.00 86.75 99 VAL A N 1
ATOM 743 C CA . VAL A 1 99 ? -19.545 2.917 17.023 1.00 86.75 99 VAL A CA 1
ATOM 744 C C . VAL A 1 99 ? -19.644 1.400 16.959 1.00 86.75 99 VAL A C 1
ATOM 746 O O . VAL A 1 99 ? -19.072 0.722 17.810 1.00 86.75 99 VAL A O 1
ATOM 749 N N . THR A 1 100 ? -20.375 0.892 15.973 1.00 89.81 100 THR A N 1
ATOM 750 C CA . THR A 1 100 ? -20.491 -0.543 15.685 1.00 89.81 100 THR A CA 1
ATOM 751 C C . THR A 1 100 ? -20.020 -0.823 14.264 1.00 89.81 100 THR A C 1
ATOM 753 O O . THR A 1 100 ? -19.994 0.095 13.436 1.00 89.81 100 THR A O 1
ATOM 756 N N . CYS A 1 101 ? -19.692 -2.081 13.977 1.00 91.38 101 CYS A N 1
ATOM 757 C CA . CYS A 1 101 ? -19.318 -2.545 12.642 1.00 91.38 101 CYS A CA 1
ATOM 758 C C . CYS A 1 101 ? -20.394 -2.168 11.608 1.00 91.38 101 CYS A C 1
ATOM 760 O O . CYS A 1 101 ? -20.108 -1.466 10.643 1.00 91.38 101 CYS A O 1
ATOM 762 N N . SER A 1 102 ? -21.666 -2.462 11.894 1.00 88.56 102 SER A N 1
ATOM 763 C CA . SER A 1 102 ? -22.784 -2.149 10.991 1.00 88.56 102 SER A CA 1
ATOM 764 C C . SER A 1 102 ? -22.893 -0.657 10.628 1.00 88.56 102 SER A C 1
ATOM 766 O O . SER A 1 102 ? -23.264 -0.302 9.504 1.00 88.56 102 SER A O 1
ATOM 768 N N . MET A 1 103 ? -22.539 0.248 11.551 1.00 84.88 103 MET A N 1
ATOM 769 C CA . MET A 1 103 ? -22.496 1.688 11.262 1.00 84.88 103 MET A CA 1
ATOM 770 C C . MET A 1 103 ? -21.363 2.043 10.296 1.00 84.88 103 MET A C 1
ATOM 772 O O . MET A 1 103 ? -21.542 2.927 9.460 1.00 84.88 103 MET A O 1
ATOM 776 N N . ILE A 1 104 ? -20.211 1.380 10.420 1.00 90.56 104 ILE A N 1
ATOM 777 C CA . ILE A 1 104 ? -19.063 1.550 9.524 1.00 90.56 104 ILE A CA 1
ATOM 778 C C . ILE A 1 104 ? -19.405 0.980 8.148 1.00 90.56 104 ILE A C 1
ATOM 780 O O . ILE A 1 104 ? -19.295 1.712 7.166 1.00 90.56 104 ILE A O 1
ATOM 784 N N . GLU A 1 105 ? -19.923 -0.248 8.083 1.00 88.56 105 GLU A N 1
ATOM 785 C CA . GLU A 1 105 ? -20.391 -0.899 6.852 1.00 88.56 105 GLU A CA 1
ATOM 786 C C . GLU A 1 105 ? -21.360 -0.006 6.079 1.00 88.56 105 GLU A C 1
ATOM 788 O O . GLU A 1 105 ? -21.134 0.322 4.915 1.00 88.56 105 GLU A O 1
ATOM 793 N N . THR A 1 106 ? -22.387 0.502 6.766 1.00 84.31 106 THR A N 1
ATOM 794 C CA . THR A 1 106 ? -23.385 1.396 6.164 1.00 84.31 106 THR A CA 1
ATOM 795 C C . THR A 1 106 ? -22.777 2.723 5.692 1.00 84.31 106 THR A C 1
ATOM 797 O O . THR A 1 106 ? -23.230 3.302 4.704 1.00 84.31 106 THR A O 1
ATOM 800 N N . ALA A 1 107 ? -21.760 3.235 6.391 1.00 83.31 107 ALA A N 1
ATOM 801 C CA . ALA A 1 107 ? -21.096 4.484 6.033 1.00 83.31 107 ALA A CA 1
ATOM 802 C C . ALA A 1 107 ? -20.145 4.351 4.839 1.00 83.31 107 ALA A C 1
ATOM 804 O O . ALA A 1 107 ? -19.888 5.349 4.157 1.00 83.31 107 ALA A O 1
ATOM 805 N N . GLY A 1 108 ? -19.575 3.170 4.598 1.00 87.88 108 GLY A N 1
ATOM 806 C CA . GLY A 1 108 ? -18.532 3.011 3.590 1.00 87.88 108 GLY A CA 1
ATOM 807 C C . GLY A 1 108 ? -17.366 3.975 3.836 1.00 87.88 108 GLY A C 1
ATOM 808 O O . GLY A 1 108 ? -16.936 4.223 4.962 1.00 87.88 108 GLY A O 1
ATOM 809 N N . GLU A 1 109 ? -16.928 4.631 2.766 1.00 83.88 109 GLU A N 1
ATOM 810 C CA . GLU A 1 109 ? -15.889 5.668 2.791 1.00 83.88 109 GLU A CA 1
ATOM 811 C C . GLU A 1 109 ? -16.254 6.890 3.659 1.00 83.88 109 GLU A C 1
ATOM 813 O O . GLU A 1 109 ? -15.371 7.594 4.152 1.00 83.88 109 GLU A O 1
ATOM 818 N N . ALA A 1 110 ? -17.547 7.148 3.909 1.00 84.19 110 ALA A N 1
ATOM 819 C CA . ALA A 1 110 ? -17.976 8.244 4.780 1.00 84.19 110 ALA A CA 1
ATOM 820 C C . ALA A 1 110 ? -17.598 8.008 6.254 1.00 84.19 110 ALA A C 1
ATOM 822 O O . ALA A 1 110 ? -17.568 8.968 7.030 1.00 84.19 110 ALA A O 1
ATOM 823 N N . ALA A 1 111 ? -17.224 6.777 6.633 1.00 89.06 111 ALA A N 1
ATOM 824 C CA . ALA A 1 111 ? -16.688 6.465 7.957 1.00 89.06 111 ALA A CA 1
ATOM 825 C C . ALA A 1 111 ? -15.450 7.312 8.305 1.00 89.06 111 ALA A C 1
ATOM 827 O O . ALA A 1 111 ? -15.213 7.589 9.482 1.00 89.06 111 ALA A O 1
ATOM 828 N N . ARG A 1 112 ? -14.731 7.847 7.304 1.00 87.81 112 ARG A N 1
ATOM 829 C CA . ARG A 1 112 ? -13.634 8.813 7.501 1.00 87.81 112 ARG A CA 1
ATOM 830 C C . ARG A 1 112 ? -14.027 10.055 8.312 1.00 87.81 112 ARG A C 1
ATOM 832 O O . ARG A 1 112 ? -13.165 10.699 8.904 1.00 87.81 112 ARG A O 1
ATOM 839 N N . ALA A 1 113 ? -15.313 10.415 8.344 1.00 84.50 113 ALA A N 1
ATOM 840 C CA . ALA A 1 113 ? -15.821 11.550 9.116 1.00 84.50 113 ALA A CA 1
ATOM 841 C C . ALA A 1 113 ? -15.993 11.242 10.617 1.00 84.50 113 ALA A C 1
ATOM 843 O O . ALA A 1 113 ? -16.169 12.163 11.418 1.00 84.50 113 ALA A O 1
ATOM 844 N N . ILE A 1 114 ? -15.937 9.968 11.022 1.00 86.81 114 ILE A N 1
ATOM 845 C CA . ILE A 1 114 ? -16.041 9.561 12.425 1.00 86.81 114 ILE A CA 1
ATOM 846 C C . ILE A 1 114 ? -14.776 10.012 13.158 1.00 86.81 114 ILE A C 1
ATOM 848 O O . ILE A 1 114 ? -13.680 9.515 12.909 1.00 86.81 114 ILE A O 1
ATOM 852 N N . GLY A 1 115 ? -14.912 10.959 14.087 1.00 86.81 115 GLY A N 1
ATOM 853 C CA . GLY A 1 115 ? -13.774 11.485 14.840 1.00 86.81 115 GLY A CA 1
ATOM 854 C C . GLY A 1 115 ? -13.052 10.415 15.671 1.00 86.81 115 GLY A C 1
ATOM 855 O O . GLY A 1 115 ? -13.665 9.465 16.159 1.00 86.81 115 GLY A O 1
ATOM 856 N N . ALA A 1 116 ? -11.751 10.610 15.908 1.00 91.56 116 ALA A N 1
ATOM 857 C CA . ALA A 1 116 ? -10.893 9.659 16.624 1.00 91.56 116 ALA A CA 1
ATOM 858 C C . ALA A 1 116 ? -11.430 9.262 18.016 1.00 91.56 116 ALA A C 1
ATOM 860 O O . ALA A 1 116 ? -11.324 8.107 18.424 1.00 91.56 116 ALA A O 1
ATOM 861 N N . ARG A 1 117 ? -12.063 10.199 18.739 1.00 86.56 117 ARG A N 1
ATOM 862 C CA . ARG A 1 117 ? -12.695 9.927 20.046 1.00 86.56 117 ARG A CA 1
ATOM 863 C C . ARG A 1 117 ? -13.827 8.912 19.954 1.00 86.56 117 ARG A C 1
ATOM 865 O O . ARG A 1 117 ? -13.965 8.086 20.847 1.00 86.56 117 ARG A O 1
ATOM 872 N N . LEU A 1 118 ? -14.621 8.995 18.891 1.00 86.19 118 LEU A N 1
ATOM 873 C CA . LEU A 1 118 ? -15.757 8.115 18.675 1.00 86.19 118 LEU A CA 1
ATOM 874 C C . LEU A 1 118 ? -15.281 6.761 18.130 1.00 86.19 118 LEU A C 1
ATOM 876 O O . LEU A 1 118 ? -15.714 5.736 18.632 1.00 86.19 118 LEU A O 1
ATOM 880 N N . LEU A 1 119 ? -14.284 6.731 17.236 1.00 92.50 119 LEU A N 1
ATOM 881 C CA . LEU A 1 119 ? -13.614 5.476 16.852 1.00 92.50 119 LEU A CA 1
ATOM 882 C C . LEU A 1 119 ? -13.031 4.728 18.059 1.00 92.50 119 LEU A C 1
ATOM 884 O O . LEU A 1 119 ? -13.050 3.505 18.099 1.00 92.50 119 LEU A O 1
ATOM 888 N N . ALA A 1 120 ? -12.552 5.441 19.083 1.00 90.81 120 ALA A N 1
ATOM 889 C CA . ALA A 1 120 ? -12.007 4.811 20.283 1.00 90.81 120 ALA A CA 1
ATOM 890 C C . ALA A 1 120 ? -13.058 4.053 21.121 1.00 90.81 120 ALA A C 1
ATOM 892 O O . ALA A 1 120 ? -12.672 3.290 22.013 1.00 90.81 120 ALA A O 1
ATOM 893 N N . THR A 1 121 ? -14.357 4.261 20.863 1.00 90.12 121 THR A N 1
ATOM 894 C CA . THR A 1 121 ? -15.454 3.535 21.523 1.00 90.12 121 THR A CA 1
ATOM 895 C C . THR A 1 121 ? -15.831 2.235 20.817 1.00 90.12 121 THR A C 1
ATOM 897 O O . THR A 1 121 ? -16.596 1.464 21.393 1.00 90.12 121 THR A O 1
ATOM 900 N N . LEU A 1 122 ? -15.275 1.974 19.626 1.00 91.38 122 LEU A N 1
ATOM 901 C CA . LEU A 1 122 ? -15.466 0.728 18.887 1.00 91.38 122 LEU A CA 1
ATOM 902 C C . LEU A 1 122 ? -15.052 -0.467 19.759 1.00 91.38 122 LEU A C 1
ATOM 904 O O . LEU A 1 122 ? -13.994 -0.454 20.415 1.00 91.38 122 LEU A O 1
ATOM 908 N N . SER A 1 123 ? -15.923 -1.476 19.816 1.00 91.12 123 SER A N 1
ATOM 909 C CA . SER A 1 123 ? -15.634 -2.713 20.537 1.00 91.12 123 SER A CA 1
ATOM 910 C C . SER A 1 123 ? -14.572 -3.531 19.792 1.00 91.12 123 SER A C 1
ATOM 912 O O . SER A 1 123 ? -14.195 -3.210 18.668 1.00 91.12 123 SER A O 1
ATOM 914 N N . VAL A 1 124 ? -14.018 -4.550 20.447 1.00 90.06 124 VAL A N 1
ATOM 915 C CA . VAL A 1 124 ? -13.006 -5.416 19.814 1.00 90.06 124 VAL A CA 1
ATOM 916 C C . VAL A 1 124 ? -13.638 -6.263 18.722 1.00 90.06 124 VAL A C 1
ATOM 918 O O . VAL A 1 124 ? -13.060 -6.381 17.647 1.00 90.06 124 VAL A O 1
ATOM 921 N N . ASP A 1 125 ? -14.824 -6.793 19.007 1.00 91.38 125 ASP A N 1
ATOM 922 C CA . ASP A 1 125 ? -15.598 -7.611 18.081 1.00 91.38 125 ASP A CA 1
ATOM 923 C C . ASP A 1 125 ? -15.998 -6.758 16.873 1.00 91.38 125 ASP A C 1
ATOM 925 O O . ASP A 1 125 ? -15.614 -7.075 15.757 1.00 91.38 125 ASP A O 1
ATOM 929 N N . ASP A 1 126 ? -16.591 -5.578 17.104 1.00 93.31 126 ASP A N 1
ATOM 930 C CA . ASP A 1 126 ? -16.940 -4.652 16.018 1.00 93.31 126 ASP A CA 1
ATOM 931 C C . ASP A 1 126 ? -15.722 -4.217 15.199 1.00 93.31 126 ASP A C 1
ATOM 933 O O . ASP A 1 126 ? -15.828 -4.067 13.991 1.00 93.31 126 ASP A O 1
ATOM 937 N N . PHE A 1 127 ? -14.572 -3.968 15.835 1.00 94.75 127 PHE A N 1
ATOM 938 C CA . PHE A 1 127 ? -13.352 -3.641 15.099 1.00 94.75 127 PHE A CA 1
ATOM 939 C C . PHE A 1 127 ? -12.931 -4.803 14.207 1.00 94.75 127 PHE A C 1
ATOM 941 O O . PHE A 1 127 ? -12.651 -4.577 13.041 1.00 94.75 127 PHE A O 1
ATOM 948 N N . THR A 1 128 ? -12.899 -6.018 14.751 1.00 93.00 128 THR A N 1
ATOM 949 C CA . THR A 1 128 ? -12.455 -7.214 14.025 1.00 93.00 128 THR A CA 1
ATOM 950 C C . THR A 1 128 ? -13.396 -7.523 12.861 1.00 93.00 128 THR A C 1
ATOM 952 O O . THR A 1 128 ? -12.924 -7.844 11.781 1.00 93.00 128 THR A O 1
ATOM 955 N N . ASP A 1 129 ? -14.701 -7.325 13.048 1.00 93.38 129 ASP A N 1
ATOM 956 C CA . ASP A 1 129 ? -15.727 -7.600 12.040 1.00 93.38 129 ASP A CA 1
ATOM 957 C C . ASP A 1 129 ? -15.736 -6.604 10.858 1.00 93.38 129 ASP A C 1
ATOM 959 O O . ASP A 1 129 ? -16.370 -6.898 9.852 1.00 93.38 129 ASP A O 1
ATOM 963 N N . CYS A 1 130 ? -15.083 -5.434 10.954 1.00 94.75 130 CYS A N 1
ATOM 964 C CA . CYS A 1 130 ? -15.018 -4.446 9.852 1.00 94.75 130 CYS A CA 1
ATOM 965 C C . CYS A 1 130 ? -13.629 -3.843 9.613 1.00 94.75 130 CYS A C 1
ATOM 967 O O . CYS A 1 130 ? -13.501 -2.746 9.050 1.00 94.75 130 CYS A O 1
ATOM 969 N N . VAL A 1 131 ? -12.573 -4.490 10.107 1.00 95.50 131 VAL A N 1
ATOM 970 C CA . VAL A 1 131 ? -11.214 -3.950 9.987 1.00 95.50 131 VAL A CA 1
ATOM 971 C C . VAL A 1 131 ? -10.748 -3.891 8.539 1.00 95.50 131 VAL A C 1
ATOM 973 O O . VAL A 1 131 ? -10.062 -2.936 8.189 1.00 95.50 131 VAL A O 1
ATOM 976 N N . ASP A 1 132 ? -11.193 -4.822 7.700 1.00 94.12 132 ASP A N 1
ATOM 977 C CA . ASP A 1 132 ? -11.001 -4.810 6.251 1.00 94.12 132 ASP A CA 1
ATOM 978 C C . ASP A 1 132 ? -11.502 -3.496 5.625 1.00 94.12 132 ASP A C 1
ATOM 980 O O . ASP A 1 132 ? -10.741 -2.769 4.984 1.00 94.12 132 ASP A O 1
ATOM 984 N N . GLN A 1 133 ? -12.741 -3.099 5.917 1.00 94.56 133 GLN A N 1
ATOM 985 C CA . GLN A 1 133 ? -13.328 -1.868 5.402 1.00 94.56 133 GLN A CA 1
ATOM 986 C C . GLN A 1 133 ? -12.677 -0.615 6.004 1.00 94.56 133 GLN A C 1
ATOM 988 O O . GLN A 1 133 ? -12.494 0.400 5.324 1.00 94.56 133 GLN A O 1
ATOM 993 N N . LEU A 1 134 ? -12.312 -0.658 7.288 1.00 95.69 134 LEU A N 1
ATOM 994 C CA . LEU A 1 134 ? -11.547 0.419 7.919 1.00 95.69 134 LEU A CA 1
ATOM 995 C C . LEU A 1 134 ? -10.159 0.564 7.278 1.00 95.69 134 LEU A C 1
ATOM 997 O O . LEU A 1 134 ? -9.671 1.688 7.132 1.00 95.69 134 LEU A O 1
ATOM 1001 N N . GLY A 1 135 ? -9.538 -0.548 6.892 1.00 95.94 135 GLY A N 1
ATOM 1002 C CA . GLY A 1 135 ? -8.244 -0.615 6.230 1.00 95.94 135 GLY A CA 1
ATOM 1003 C C . GLY A 1 135 ? -8.266 -0.088 4.797 1.00 95.94 135 GLY A C 1
ATOM 1004 O O . GLY A 1 135 ? -7.278 0.503 4.359 1.00 95.94 135 GLY A O 1
ATOM 1005 N N . GLU A 1 136 ? -9.377 -0.215 4.073 1.00 94.44 136 GLU A N 1
ATOM 1006 C CA . GLU A 1 136 ? -9.516 0.314 2.707 1.00 94.44 136 GLU A CA 1
ATOM 1007 C C . GLU A 1 136 ? -9.515 1.848 2.638 1.00 94.44 136 GLU A C 1
ATOM 1009 O O . GLU A 1 136 ? -9.126 2.429 1.623 1.00 94.44 136 GLU A O 1
ATOM 1014 N N . ILE A 1 137 ? -9.929 2.526 3.710 1.00 93.75 137 ILE A N 1
ATOM 1015 C CA . ILE A 1 137 ? -10.034 3.988 3.729 1.00 93.75 137 ILE A CA 1
ATOM 1016 C C . ILE A 1 137 ? -8.632 4.609 3.777 1.00 93.75 137 ILE A C 1
ATOM 1018 O O . ILE A 1 137 ? -7.909 4.519 4.768 1.00 93.75 137 ILE A O 1
ATOM 1022 N N . ASP A 1 138 ? -8.261 5.313 2.712 1.00 92.50 138 ASP A N 1
ATOM 1023 C CA . ASP A 1 138 ? -6.942 5.928 2.543 1.00 92.50 138 ASP A CA 1
ATOM 1024 C C . ASP A 1 138 ? -6.890 7.400 2.988 1.00 92.50 138 ASP A C 1
ATOM 1026 O O . ASP A 1 138 ? -5.845 8.029 2.909 1.00 92.50 138 ASP A O 1
ATOM 1030 N N . THR A 1 139 ? -7.989 7.962 3.497 1.00 92.44 139 THR A N 1
ATOM 1031 C CA . THR A 1 139 ? -8.100 9.386 3.882 1.00 92.44 139 THR A CA 1
ATOM 1032 C C . THR A 1 139 ? -8.214 9.619 5.389 1.00 92.44 139 THR A C 1
ATOM 1034 O O . THR A 1 139 ? -8.667 10.679 5.835 1.00 92.44 139 THR A O 1
ATOM 1037 N N . TRP A 1 140 ? -7.802 8.644 6.199 1.00 94.81 140 TRP A N 1
ATOM 1038 C CA . TRP A 1 140 ? -7.748 8.805 7.648 1.00 94.81 140 TRP A CA 1
ATOM 1039 C C . TRP A 1 140 ? -6.771 9.906 8.070 1.00 94.81 140 TRP A C 1
ATOM 1041 O O . TRP A 1 140 ? -5.658 10.027 7.559 1.00 94.81 140 TRP A O 1
ATOM 1051 N N . SER A 1 141 ? -7.154 10.676 9.085 1.00 94.81 141 SER A N 1
ATOM 1052 C CA . SER A 1 141 ? -6.214 11.545 9.793 1.00 94.81 141 SER A CA 1
ATOM 1053 C C . SER A 1 141 ? -5.250 10.737 10.667 1.00 94.81 141 SER A C 1
ATOM 1055 O O . SER A 1 141 ? -5.552 9.626 11.108 1.00 94.81 141 SER A O 1
ATOM 1057 N N . ILE A 1 142 ? -4.110 11.346 11.004 1.00 94.00 142 ILE A N 1
ATOM 1058 C CA . ILE A 1 142 ? -3.092 10.760 11.893 1.00 94.00 142 ILE A CA 1
ATOM 1059 C C . ILE A 1 142 ? -3.699 10.347 13.247 1.00 94.00 142 ILE A C 1
ATOM 1061 O O . ILE A 1 142 ? -3.367 9.290 13.780 1.00 94.00 142 ILE A O 1
ATOM 1065 N N . GLU A 1 143 ? -4.615 11.149 13.799 1.00 95.19 143 GLU A N 1
ATOM 1066 C CA . GLU A 1 143 ? -5.272 10.847 15.077 1.00 95.19 143 GLU A CA 1
ATOM 1067 C C . GLU A 1 143 ? -6.188 9.618 14.986 1.00 95.19 143 GLU A C 1
ATOM 1069 O O . GLU A 1 143 ? -6.199 8.789 15.896 1.00 95.19 143 GLU A O 1
ATOM 1074 N N . GLN A 1 144 ? -6.934 9.475 13.886 1.00 96.81 144 GLN A N 1
ATOM 1075 C CA . GLN A 1 144 ? -7.799 8.313 13.649 1.00 96.81 144 GLN A CA 1
ATOM 1076 C C . GLN A 1 144 ? -6.962 7.048 13.442 1.00 96.81 144 GLN A C 1
ATOM 1078 O O . GLN A 1 144 ? -7.207 6.043 14.108 1.00 96.81 144 GLN A O 1
ATOM 1083 N N . LEU A 1 145 ? -5.921 7.127 12.609 1.00 97.44 145 LEU A N 1
ATOM 1084 C CA . LEU A 1 145 ? -4.964 6.041 12.389 1.00 97.44 145 LEU A CA 1
ATOM 1085 C C . LEU A 1 145 ? -4.336 5.557 13.703 1.00 97.44 145 LEU A C 1
ATOM 1087 O O . LEU A 1 145 ? -4.259 4.354 13.949 1.00 97.44 145 LEU A O 1
ATOM 1091 N N . ALA A 1 146 ? -3.939 6.478 14.586 1.00 96.25 146 ALA A N 1
ATOM 1092 C CA . ALA A 1 146 ? -3.380 6.133 15.890 1.00 96.25 146 ALA A CA 1
ATOM 1093 C C . ALA A 1 146 ? -4.381 5.369 16.777 1.00 96.25 146 ALA A C 1
ATOM 1095 O O . ALA A 1 146 ? -3.992 4.443 17.492 1.00 96.25 146 ALA A O 1
ATOM 1096 N N . VAL A 1 147 ? -5.668 5.728 16.732 1.00 96.25 147 VAL A N 1
ATOM 1097 C CA . VAL A 1 147 ? -6.728 5.022 17.467 1.00 96.25 147 VAL A CA 1
ATOM 1098 C C . VAL A 1 147 ? -6.978 3.631 16.886 1.00 96.25 147 VAL A C 1
ATOM 1100 O O . VAL A 1 147 ? -6.980 2.667 17.651 1.00 96.25 147 VAL A O 1
ATOM 1103 N N . LEU A 1 148 ? -7.129 3.511 15.566 1.00 97.00 148 LEU A N 1
ATOM 1104 C CA . LEU A 1 148 ? -7.355 2.230 14.885 1.00 97.00 148 LEU A CA 1
ATOM 1105 C C . LEU A 1 148 ? -6.187 1.262 15.116 1.00 97.00 148 LEU A C 1
ATOM 1107 O O . LEU A 1 148 ? -6.382 0.125 15.538 1.00 97.00 148 LEU A O 1
ATOM 1111 N N . CYS A 1 149 ? -4.955 1.746 14.975 1.00 96.62 149 CYS A N 1
ATOM 1112 C CA . CYS A 1 149 ? -3.758 0.963 15.265 1.00 96.62 149 CYS A CA 1
ATOM 1113 C C . CYS A 1 149 ? -3.667 0.563 16.743 1.00 96.62 149 CYS A C 1
ATOM 1115 O O . CYS A 1 149 ? -3.268 -0.555 17.073 1.00 96.62 149 CYS A O 1
ATOM 1117 N N . LYS A 1 150 ? -4.088 1.434 17.667 1.00 95.12 150 LYS A N 1
ATOM 1118 C CA . LYS A 1 150 ? -4.180 1.072 19.085 1.00 95.12 150 LYS A CA 1
ATOM 1119 C C . LYS A 1 150 ? -5.220 -0.024 19.327 1.00 95.12 150 LYS A C 1
ATOM 1121 O O . LYS A 1 150 ? -4.959 -0.881 20.166 1.00 95.12 150 LYS A O 1
ATOM 1126 N N . LEU A 1 151 ? -6.364 -0.016 18.639 1.00 94.50 151 LEU A N 1
ATOM 1127 C CA . LEU A 1 151 ? -7.366 -1.086 18.738 1.00 94.50 151 LEU A CA 1
ATOM 1128 C C . LEU A 1 151 ? -6.796 -2.417 18.236 1.00 94.50 151 LEU A C 1
ATOM 1130 O O . LEU A 1 151 ? -6.812 -3.392 18.991 1.00 94.50 151 LEU A O 1
ATOM 1134 N N . ALA A 1 152 ? -6.173 -2.415 17.054 1.00 95.94 152 ALA A N 1
ATOM 1135 C CA . ALA A 1 152 ? -5.481 -3.578 16.503 1.00 95.94 152 ALA A CA 1
ATOM 1136 C C . ALA A 1 152 ? -4.448 -4.143 17.495 1.00 95.94 152 ALA A C 1
ATOM 1138 O O . ALA A 1 152 ? -4.480 -5.321 17.853 1.00 95.94 152 ALA A O 1
ATOM 1139 N N . LYS A 1 153 ? -3.577 -3.273 18.029 1.00 94.12 153 LYS A N 1
ATOM 1140 C CA . LYS A 1 153 ? -2.469 -3.685 18.901 1.00 94.12 153 LYS A CA 1
ATOM 1141 C C . LYS A 1 153 ? -2.881 -4.097 20.306 1.00 94.12 153 LYS A C 1
ATOM 1143 O O . LYS A 1 153 ? -2.311 -5.020 20.879 1.00 94.12 153 LYS A O 1
ATOM 1148 N N . ALA A 1 154 ? -3.782 -3.342 20.923 1.00 83.00 154 ALA A N 1
ATOM 1149 C CA . ALA A 1 154 ? -4.095 -3.504 22.338 1.00 83.00 154 ALA A CA 1
ATOM 1150 C C . ALA A 1 154 ? -5.245 -4.476 22.581 1.00 83.00 154 ALA A C 1
ATOM 1152 O O . ALA A 1 154 ? -5.397 -4.936 23.712 1.00 83.00 154 ALA A O 1
ATOM 1153 N N . LYS A 1 155 ? -6.081 -4.726 21.569 1.00 69.62 155 LYS A N 1
ATOM 1154 C CA . LYS A 1 155 ? -7.348 -5.414 21.785 1.00 69.62 155 LYS A CA 1
ATOM 1155 C C . LYS A 1 155 ? -7.603 -6.587 20.844 1.00 69.62 155 LYS A C 1
ATOM 1157 O O . LYS A 1 155 ? -8.106 -7.587 21.335 1.00 69.62 155 LYS A O 1
ATOM 1162 N N . ALA A 1 156 ? -7.248 -6.486 19.561 1.00 82.31 156 ALA A N 1
ATOM 1163 C CA . ALA A 1 156 ? -7.566 -7.535 18.588 1.00 82.31 156 ALA A CA 1
ATOM 1164 C C . ALA A 1 156 ? -6.434 -8.564 18.421 1.00 82.31 156 ALA A C 1
ATOM 1166 O O . ALA A 1 156 ? -6.642 -9.756 18.628 1.00 82.31 156 ALA A O 1
ATOM 1167 N N . TRP A 1 157 ? -5.218 -8.114 18.096 1.00 93.56 157 TRP A N 1
ATOM 1168 C CA . TRP A 1 157 ? -4.171 -9.005 17.565 1.00 93.56 157 TRP A CA 1
ATOM 1169 C C . TRP A 1 157 ? -2.842 -8.960 18.320 1.00 93.56 157 TRP A C 1
ATOM 1171 O O . TRP A 1 157 ? -1.930 -9.732 18.036 1.00 93.56 157 TRP A O 1
ATOM 1181 N N . GLY A 1 158 ? -2.701 -8.060 19.292 1.00 93.19 158 GLY A N 1
ATOM 1182 C CA . GLY A 1 158 ? -1.453 -7.911 20.031 1.00 93.19 158 GLY A CA 1
ATOM 1183 C C . GLY A 1 158 ? -0.378 -7.169 19.234 1.00 93.19 158 GLY A C 1
ATOM 1184 O O . GLY A 1 158 ? -0.653 -6.311 18.395 1.00 93.19 158 GLY A O 1
ATOM 1185 N N . LYS A 1 159 ? 0.889 -7.450 19.533 1.00 94.12 159 LYS A N 1
ATOM 1186 C CA . LYS A 1 159 ? 2.015 -6.760 18.894 1.00 94.12 159 LYS A CA 1
ATOM 1187 C C . LYS A 1 159 ? 2.100 -7.096 17.390 1.00 94.12 159 LYS A C 1
ATOM 1189 O O . LYS A 1 159 ? 1.741 -8.208 17.019 1.00 94.12 159 LYS A O 1
ATOM 1194 N N . PRO A 1 160 ? 2.614 -6.180 16.543 1.00 95.06 160 PRO A N 1
ATOM 1195 C CA . PRO A 1 160 ? 2.723 -6.400 15.094 1.00 95.06 160 PRO A CA 1
ATOM 1196 C C . PRO A 1 160 ? 3.511 -7.649 14.669 1.00 95.06 160 PRO A C 1
ATOM 1198 O O . PRO A 1 160 ? 3.267 -8.185 13.597 1.00 95.06 160 PRO A O 1
ATOM 1201 N N . ASP A 1 161 ? 4.420 -8.149 15.509 1.00 93.81 161 ASP A N 1
ATOM 1202 C CA . ASP A 1 161 ? 5.163 -9.395 15.271 1.00 93.81 161 ASP A CA 1
ATOM 1203 C C . ASP A 1 161 ? 4.301 -10.666 15.388 1.00 93.81 161 ASP A C 1
ATOM 1205 O O . ASP A 1 161 ? 4.701 -11.728 14.915 1.00 93.81 161 ASP A O 1
ATOM 1209 N N . ALA A 1 162 ? 3.122 -10.563 16.005 1.00 94.19 162 ALA A N 1
ATOM 1210 C CA . ALA A 1 162 ? 2.147 -11.640 16.140 1.00 94.19 162 ALA A CA 1
ATOM 1211 C C . ALA A 1 162 ? 1.016 -11.562 15.102 1.00 94.19 162 ALA A C 1
ATOM 1213 O O . ALA A 1 162 ? 0.137 -12.424 15.098 1.00 94.19 162 ALA A O 1
ATOM 1214 N N . TRP A 1 163 ? 0.999 -10.534 14.248 1.00 95.44 163 TRP A N 1
ATOM 1215 C CA . TRP A 1 163 ? -0.045 -10.379 13.239 1.00 95.44 163 TRP A CA 1
ATOM 1216 C C . TRP A 1 163 ? 0.131 -11.427 12.143 1.00 95.44 163 TRP A C 1
ATOM 1218 O O . TRP A 1 163 ? 1.237 -11.643 11.646 1.00 95.44 163 TRP A O 1
ATOM 1228 N N . THR A 1 164 ? -0.968 -12.074 11.762 1.00 94.88 164 THR A N 1
ATOM 1229 C CA . THR A 1 164 ? -1.001 -12.961 10.597 1.00 94.88 164 THR A CA 1
ATOM 1230 C C . THR A 1 164 ? -0.936 -12.136 9.308 1.00 94.88 164 THR A C 1
ATOM 1232 O O . THR A 1 164 ? -1.096 -10.909 9.317 1.00 94.88 164 THR A O 1
ATOM 1235 N N . SER A 1 165 ? -0.708 -12.805 8.178 1.00 93.56 165 SER A N 1
ATOM 1236 C CA . SER A 1 165 ? -0.781 -12.152 6.868 1.00 93.56 165 SER A CA 1
ATOM 1237 C C . SER A 1 165 ? -2.198 -11.652 6.565 1.00 93.56 165 SER A C 1
ATOM 1239 O O . SER A 1 165 ? -2.341 -10.546 6.066 1.00 93.56 165 SER A O 1
ATOM 1241 N N . GLU A 1 166 ? -3.234 -12.374 7.002 1.00 93.50 166 GLU A N 1
ATOM 1242 C CA . GLU A 1 166 ? -4.636 -11.932 6.928 1.00 93.50 166 GLU A CA 1
ATOM 1243 C C . GLU A 1 166 ? -4.869 -10.635 7.719 1.00 93.50 166 GLU A C 1
ATOM 1245 O O . GLU A 1 166 ? -5.257 -9.633 7.129 1.00 93.50 166 GLU A O 1
ATOM 1250 N N . ASN A 1 167 ? -4.471 -10.579 8.997 1.00 94.81 167 ASN A N 1
ATOM 1251 C CA . ASN A 1 167 ? -4.584 -9.355 9.803 1.00 94.81 167 ASN A CA 1
ATOM 1252 C C . ASN A 1 167 ? -3.826 -8.176 9.169 1.00 94.81 167 ASN A C 1
ATOM 1254 O O . ASN A 1 167 ? -4.247 -7.025 9.253 1.00 94.81 167 ASN A O 1
ATOM 1258 N N . THR A 1 168 ? -2.663 -8.448 8.567 1.00 95.31 168 THR A N 1
ATOM 1259 C CA . THR A 1 168 ? -1.850 -7.423 7.896 1.00 95.31 168 THR A CA 1
ATOM 1260 C C . THR A 1 168 ? -2.554 -6.891 6.650 1.00 95.31 168 THR A C 1
ATOM 1262 O O . THR A 1 168 ? -2.583 -5.678 6.437 1.00 95.31 168 THR A O 1
ATOM 1265 N N . MET A 1 169 ? -3.133 -7.792 5.858 1.00 94.94 169 MET A N 1
ATOM 1266 C CA . MET A 1 169 ? -3.893 -7.472 4.656 1.00 94.94 169 MET A CA 1
ATOM 1267 C C . MET A 1 169 ? -5.135 -6.645 4.996 1.00 94.94 169 MET A C 1
ATOM 1269 O O . MET A 1 169 ? -5.320 -5.581 4.413 1.00 94.94 169 MET A O 1
ATOM 1273 N N . GLU A 1 170 ? -5.929 -7.071 5.982 1.00 94.50 170 GLU A N 1
ATOM 1274 C CA . GLU A 1 170 ? -7.128 -6.352 6.428 1.00 94.50 170 GLU A CA 1
ATOM 1275 C C . GLU A 1 170 ? -6.789 -4.986 7.034 1.00 94.50 170 GLU A C 1
ATOM 1277 O O . GLU A 1 170 ? -7.484 -4.004 6.793 1.00 94.50 170 GLU A O 1
ATOM 1282 N N . ALA A 1 171 ? -5.686 -4.878 7.784 1.00 95.56 171 ALA A N 1
ATOM 1283 C CA . ALA A 1 171 ? -5.269 -3.604 8.360 1.00 95.56 171 ALA A CA 1
ATOM 1284 C C . ALA A 1 171 ? -4.947 -2.549 7.291 1.00 95.56 171 ALA A C 1
ATOM 1286 O O . ALA A 1 171 ? -5.184 -1.364 7.530 1.00 95.56 171 ALA A O 1
ATOM 1287 N N . ALA A 1 172 ? -4.380 -2.949 6.147 1.00 95.94 172 ALA A N 1
ATOM 1288 C CA . ALA A 1 172 ? -4.096 -2.093 4.993 1.00 95.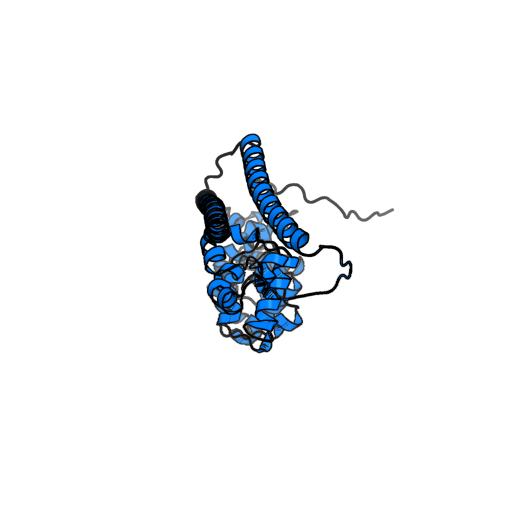94 172 ALA A CA 1
ATOM 1289 C C . ALA A 1 172 ? -3.619 -0.672 5.377 1.00 95.94 172 ALA A C 1
ATOM 1291 O O . ALA A 1 172 ? -2.550 -0.515 5.970 1.00 95.94 172 ALA A O 1
ATOM 1292 N N . ASN A 1 173 ? -4.393 0.386 5.093 1.00 96.62 173 ASN A N 1
ATOM 1293 C CA . ASN A 1 173 ? -4.006 1.777 5.372 1.00 96.62 173 ASN A CA 1
ATOM 1294 C C . ASN A 1 173 ? -3.761 2.079 6.864 1.00 96.62 173 ASN A C 1
ATOM 1296 O O . ASN A 1 173 ? -3.015 3.009 7.183 1.00 96.62 173 ASN A O 1
ATOM 1300 N N . ILE A 1 174 ? -4.299 1.280 7.792 1.00 97.19 174 ILE A N 1
ATOM 1301 C CA . ILE A 1 174 ? -4.028 1.386 9.237 1.00 97.19 174 ILE A CA 1
ATOM 1302 C C . ILE A 1 174 ? -2.541 1.128 9.533 1.00 97.19 174 ILE A C 1
ATOM 1304 O O . ILE A 1 174 ? -1.991 1.703 10.479 1.00 97.19 174 ILE A O 1
ATOM 1308 N N . LEU A 1 175 ? -1.847 0.351 8.690 1.00 97.06 175 LEU A N 1
ATOM 1309 C CA . LEU A 1 175 ? -0.406 0.102 8.798 1.00 97.06 175 LEU A CA 1
ATOM 1310 C C . LEU A 1 175 ? 0.425 1.392 8.738 1.00 97.06 175 LEU A C 1
ATOM 1312 O O . LEU A 1 175 ? 1.521 1.434 9.296 1.00 97.06 175 LEU A O 1
ATOM 1316 N N . ALA A 1 176 ? -0.096 2.478 8.155 1.00 97.00 176 ALA A N 1
ATOM 1317 C CA . ALA A 1 176 ? 0.578 3.776 8.148 1.00 97.00 176 ALA A CA 1
ATOM 1318 C C . ALA A 1 176 ? 0.800 4.364 9.556 1.00 97.00 176 ALA A C 1
ATOM 1320 O O . ALA A 1 176 ? 1.690 5.195 9.743 1.00 97.00 176 ALA A O 1
ATOM 1321 N N . ALA A 1 177 ? 0.052 3.903 10.562 1.00 97.50 177 ALA A N 1
ATOM 1322 C CA . ALA A 1 177 ? 0.245 4.277 11.961 1.00 97.50 177 ALA A CA 1
ATOM 1323 C C . ALA A 1 177 ? 1.402 3.531 12.652 1.00 97.50 177 ALA A C 1
ATOM 1325 O O . ALA A 1 177 ? 1.798 3.904 13.759 1.00 97.50 177 ALA A O 1
ATOM 1326 N N . LEU A 1 178 ? 1.902 2.441 12.058 1.00 97.50 178 LEU A N 1
ATOM 1327 C CA . LEU A 1 178 ? 2.989 1.651 12.626 1.00 97.50 178 LEU A CA 1
ATOM 1328 C C . LEU A 1 178 ? 4.334 2.336 12.408 1.00 97.50 178 LEU A C 1
ATOM 1330 O O . LEU A 1 178 ? 4.604 2.957 11.376 1.00 97.50 178 LEU A O 1
ATOM 1334 N N . THR A 1 179 ? 5.230 2.170 13.374 1.00 97.31 179 THR A N 1
ATOM 1335 C CA . THR A 1 179 ? 6.617 2.598 13.204 1.00 97.31 179 THR A CA 1
ATOM 1336 C C . THR A 1 179 ? 7.321 1.749 12.145 1.00 97.31 179 THR A C 1
ATOM 1338 O O . THR A 1 179 ? 6.970 0.596 11.897 1.00 97.31 179 THR A O 1
ATOM 1341 N N . VAL A 1 180 ? 8.396 2.283 11.561 1.00 97.44 180 VAL A N 1
ATOM 1342 C CA . VAL A 1 180 ? 9.245 1.542 10.609 1.00 97.44 180 VAL A CA 1
ATOM 1343 C C . VAL A 1 180 ? 9.765 0.231 11.221 1.00 97.44 180 VAL A C 1
ATOM 1345 O O . VAL A 1 180 ? 9.843 -0.791 10.545 1.00 97.44 180 VAL A O 1
ATOM 1348 N N . SER A 1 181 ? 10.093 0.226 12.516 1.00 96.31 181 SER A N 1
ATOM 1349 C CA . SER A 1 181 ? 10.531 -0.995 13.201 1.00 96.31 181 SER A CA 1
ATOM 1350 C C . SER A 1 181 ? 9.424 -2.048 13.260 1.00 96.31 181 SER A C 1
ATOM 1352 O O . SER A 1 181 ? 9.691 -3.219 13.015 1.00 96.31 181 SER A O 1
ATOM 1354 N N . GLU A 1 182 ? 8.197 -1.636 13.577 1.00 97.31 182 GLU A N 1
ATOM 1355 C CA . GLU A 1 182 ? 7.040 -2.530 13.678 1.00 97.31 182 GLU A CA 1
ATOM 1356 C C . GLU A 1 182 ? 6.629 -3.093 12.320 1.00 97.31 182 GLU A C 1
ATOM 1358 O O . GLU A 1 182 ? 6.420 -4.298 12.206 1.00 97.31 182 GLU A O 1
ATOM 1363 N N . LEU A 1 183 ? 6.610 -2.262 11.273 1.00 97.31 183 LEU A N 1
ATOM 1364 C CA . LEU A 1 183 ? 6.375 -2.733 9.905 1.00 97.31 183 LEU A CA 1
ATOM 1365 C C . LEU A 1 183 ? 7.382 -3.808 9.503 1.00 97.31 183 LEU A C 1
ATOM 1367 O O . LEU A 1 183 ? 7.027 -4.773 8.844 1.00 97.31 183 LEU A O 1
ATOM 1371 N N . GLY A 1 184 ? 8.632 -3.675 9.950 1.00 95.75 184 GLY A N 1
ATOM 1372 C CA . GLY A 1 184 ? 9.682 -4.661 9.719 1.00 95.75 184 GLY A CA 1
ATOM 1373 C C . GLY A 1 184 ? 9.515 -6.003 10.422 1.00 95.75 184 GLY A C 1
ATOM 1374 O O . GLY A 1 184 ? 10.319 -6.895 10.160 1.00 95.75 184 GLY A O 1
ATOM 1375 N N . SER A 1 185 ? 8.543 -6.124 11.324 1.00 95.38 185 SER A N 1
ATOM 1376 C CA . SER A 1 185 ? 8.270 -7.345 12.087 1.00 95.38 185 SER A CA 1
ATOM 1377 C C . SER A 1 185 ? 7.036 -8.110 11.609 1.00 95.38 185 SER A C 1
ATOM 1379 O O . SER A 1 185 ? 6.803 -9.208 12.101 1.00 95.38 185 SER A O 1
ATOM 1381 N N . LEU A 1 186 ? 6.284 -7.560 10.650 1.00 96.31 186 LEU A N 1
ATOM 1382 C CA . LEU A 1 186 ? 5.072 -8.184 10.122 1.00 96.31 186 LEU A CA 1
ATOM 1383 C C . LEU A 1 186 ? 5.373 -9.536 9.456 1.00 96.31 186 LEU A C 1
ATOM 1385 O O . LEU A 1 186 ? 6.425 -9.733 8.834 1.00 96.31 186 LEU A O 1
ATOM 1389 N N . ALA A 1 187 ? 4.424 -10.463 9.560 1.00 90.12 187 ALA A N 1
ATOM 1390 C CA . ALA A 1 187 ? 4.477 -11.730 8.847 1.00 90.12 187 ALA A CA 1
ATOM 1391 C C . ALA A 1 187 ? 3.892 -11.563 7.436 1.00 90.12 187 ALA A C 1
ATOM 1393 O O . ALA A 1 187 ? 2.688 -11.384 7.267 1.00 90.12 187 ALA A O 1
ATOM 1394 N N . LEU A 1 188 ? 4.752 -11.644 6.419 1.00 93.75 188 LEU A N 1
ATOM 1395 C CA . LEU A 1 188 ? 4.354 -11.645 5.010 1.00 93.75 188 LEU A CA 1
ATOM 1396 C C . LEU A 1 188 ? 4.633 -13.023 4.407 1.00 93.75 188 LEU A C 1
ATOM 1398 O O . LEU A 1 188 ? 5.773 -13.495 4.477 1.00 93.75 188 LEU A O 1
ATOM 1402 N N . THR A 1 189 ? 3.609 -13.649 3.832 1.00 91.62 189 THR A N 1
ATOM 1403 C CA . THR A 1 189 ? 3.707 -14.952 3.151 1.00 91.62 189 THR A CA 1
ATOM 1404 C C . THR A 1 189 ? 3.761 -14.827 1.636 1.00 91.62 189 THR A C 1
ATOM 1406 O O . THR A 1 189 ? 4.390 -15.653 0.979 1.00 91.62 189 THR A O 1
ATOM 1409 N N . ASP A 1 190 ? 3.147 -13.784 1.091 1.00 93.62 190 ASP A N 1
ATOM 1410 C CA . ASP A 1 190 ? 2.929 -13.584 -0.338 1.00 93.62 190 ASP A CA 1
ATOM 1411 C C . ASP A 1 190 ? 2.837 -12.087 -0.674 1.00 93.62 190 ASP A C 1
ATOM 1413 O O . ASP A 1 190 ? 2.951 -11.212 0.192 1.00 93.62 190 ASP A O 1
ATOM 1417 N N . THR A 1 191 ? 2.693 -11.795 -1.965 1.00 93.75 191 THR A N 1
ATOM 1418 C CA . THR A 1 191 ? 2.525 -10.430 -2.475 1.00 93.75 191 THR A CA 1
ATOM 1419 C C . THR A 1 191 ? 1.121 -9.884 -2.191 1.00 93.75 191 THR A C 1
ATOM 1421 O O . THR A 1 191 ? 0.994 -8.696 -1.889 1.00 93.75 191 THR A O 1
ATOM 1424 N N . ASP A 1 192 ? 0.093 -10.739 -2.204 1.00 93.56 192 ASP A N 1
ATOM 1425 C CA . ASP A 1 192 ? -1.315 -10.355 -2.024 1.00 93.56 192 ASP A CA 1
ATOM 1426 C C . ASP A 1 192 ? -1.572 -9.706 -0.660 1.00 93.56 192 ASP A C 1
ATOM 1428 O O . ASP A 1 192 ? -2.344 -8.752 -0.560 1.00 93.56 192 ASP A O 1
ATOM 1432 N N . THR A 1 193 ? -0.825 -10.125 0.366 1.00 94.44 193 THR A N 1
ATOM 1433 C CA . THR A 1 193 ? -0.827 -9.524 1.709 1.00 94.44 193 THR A CA 1
ATOM 1434 C C . THR A 1 193 ? -0.652 -7.996 1.676 1.00 94.44 193 THR A C 1
ATOM 1436 O O . THR A 1 193 ? -1.144 -7.287 2.553 1.00 94.44 193 THR A O 1
ATOM 1439 N N . LEU A 1 194 ? 0.064 -7.464 0.678 1.00 95.12 194 LEU A N 1
ATOM 1440 C CA . LEU A 1 194 ? 0.328 -6.032 0.524 1.00 95.12 194 LEU A CA 1
ATOM 1441 C C . LEU A 1 194 ? -0.499 -5.360 -0.582 1.00 95.12 194 LEU A C 1
ATOM 1443 O O . LEU A 1 194 ? -0.435 -4.137 -0.710 1.00 95.12 194 LEU A O 1
ATOM 1447 N N . ALA A 1 195 ? -1.284 -6.106 -1.360 1.00 93.31 195 ALA A N 1
ATOM 1448 C CA . ALA A 1 195 ? -2.071 -5.554 -2.464 1.00 93.31 195 ALA A CA 1
ATOM 1449 C C . ALA A 1 195 ? -3.047 -4.431 -2.038 1.00 93.31 195 ALA A C 1
ATOM 1451 O O . ALA A 1 195 ? -3.136 -3.429 -2.755 1.00 93.31 195 ALA A O 1
ATOM 1452 N N . PRO A 1 196 ? -3.710 -4.477 -0.860 1.00 93.69 196 PRO A N 1
ATOM 1453 C CA . PRO A 1 196 ? -4.560 -3.369 -0.403 1.00 93.69 196 PRO A CA 1
ATOM 1454 C C . PRO A 1 196 ? -3.817 -2.034 -0.227 1.00 93.69 196 PRO A C 1
ATOM 1456 O O . PRO A 1 196 ? -4.411 -0.959 -0.306 1.00 93.69 196 PRO A O 1
ATOM 1459 N N . LEU A 1 197 ? -2.497 -2.075 -0.030 1.00 93.25 197 LEU A N 1
ATOM 1460 C CA . LEU A 1 197 ? -1.653 -0.888 0.103 1.00 93.25 197 LEU A CA 1
ATOM 1461 C C . LEU A 1 197 ? -1.174 -0.317 -1.238 1.00 93.25 197 LEU A C 1
ATOM 1463 O O . LEU A 1 197 ? -0.533 0.738 -1.241 1.00 93.25 197 LEU A O 1
ATOM 1467 N N . ALA A 1 198 ? -1.492 -0.952 -2.370 1.00 90.75 198 ALA A N 1
ATOM 1468 C CA . ALA A 1 198 ? -1.014 -0.547 -3.693 1.00 90.75 198 ALA A CA 1
ATOM 1469 C C . ALA A 1 198 ? -1.335 0.911 -4.048 1.00 90.75 198 ALA A C 1
ATOM 1471 O O . ALA A 1 198 ? -0.600 1.549 -4.798 1.00 90.75 198 ALA A O 1
ATOM 1472 N N . HIS A 1 199 ? -2.414 1.459 -3.490 1.00 88.62 199 HIS A N 1
ATOM 1473 C CA . HIS A 1 199 ? -2.861 2.833 -3.729 1.00 88.62 199 HIS A CA 1
ATOM 1474 C C . HIS A 1 199 ? -2.715 3.730 -2.493 1.00 88.62 199 HIS A C 1
ATOM 1476 O O . HIS A 1 199 ? -3.133 4.886 -2.512 1.00 88.62 199 HIS A O 1
ATOM 1482 N N . SER A 1 200 ? -2.104 3.220 -1.419 1.00 90.75 200 SER A N 1
ATOM 1483 C CA . SER A 1 200 ? -1.971 3.958 -0.168 1.00 90.75 200 SER A CA 1
ATOM 1484 C C . SER A 1 200 ? -1.022 5.143 -0.315 1.00 90.75 200 SER A C 1
ATOM 1486 O O . SER A 1 200 ? 0.174 4.994 -0.586 1.00 90.75 200 SER A O 1
ATOM 1488 N N . HIS A 1 201 ? -1.548 6.335 -0.047 1.00 89.31 201 HIS A N 1
ATOM 1489 C CA . HIS A 1 201 ? -0.775 7.572 0.027 1.00 89.31 201 HIS A CA 1
ATOM 1490 C C . HIS A 1 201 ? -0.404 7.958 1.471 1.00 89.31 201 HIS A C 1
ATOM 1492 O O . HIS A 1 201 ? 0.340 8.916 1.681 1.00 89.31 201 HIS A O 1
ATOM 1498 N N . LEU A 1 202 ? -0.884 7.202 2.466 1.00 94.12 202 LEU A N 1
ATOM 1499 C CA . LEU A 1 202 ? -0.661 7.476 3.890 1.00 94.12 202 LEU A CA 1
ATOM 1500 C C . LEU A 1 202 ? 0.723 7.042 4.380 1.00 94.12 202 LEU A C 1
ATOM 1502 O O . LEU A 1 202 ? 1.227 7.569 5.372 1.00 94.12 202 LEU A O 1
ATOM 1506 N N . LEU A 1 203 ? 1.355 6.088 3.693 1.00 94.75 203 LEU A N 1
ATOM 1507 C CA . LEU A 1 203 ? 2.697 5.637 4.039 1.00 94.75 203 LEU A CA 1
ATOM 1508 C C . LEU A 1 203 ? 3.734 6.731 3.750 1.00 94.75 203 LEU A C 1
ATOM 1510 O O . LEU A 1 203 ? 3.721 7.395 2.712 1.00 94.75 203 LEU A O 1
ATOM 1514 N N . SER A 1 204 ? 4.701 6.880 4.646 1.00 93.62 204 SER A N 1
ATOM 1515 C CA . SER A 1 204 ? 5.925 7.635 4.375 1.00 93.62 204 SER A CA 1
ATOM 1516 C C . SER A 1 204 ? 6.886 6.838 3.483 1.00 93.62 204 SER A C 1
ATOM 1518 O O . SER A 1 204 ? 6.797 5.613 3.378 1.00 93.62 204 SER A O 1
ATOM 1520 N N . ASN A 1 205 ? 7.872 7.516 2.884 1.00 91.56 205 ASN A N 1
ATOM 1521 C CA . ASN A 1 205 ? 8.907 6.848 2.082 1.00 91.56 205 ASN A CA 1
ATOM 1522 C C . ASN A 1 205 ? 9.669 5.788 2.887 1.00 91.56 205 ASN A C 1
ATOM 1524 O O . ASN A 1 205 ? 9.865 4.681 2.399 1.00 91.56 205 ASN A O 1
ATOM 1528 N N . ALA A 1 206 ? 10.025 6.088 4.139 1.00 94.38 206 ALA A N 1
ATOM 1529 C CA . ALA A 1 206 ? 10.732 5.142 5.001 1.00 94.38 206 ALA A CA 1
ATOM 1530 C C . ALA A 1 206 ? 9.893 3.889 5.310 1.00 94.38 206 ALA A C 1
ATOM 1532 O O . ALA A 1 206 ? 10.428 2.784 5.389 1.00 94.38 206 ALA A O 1
ATOM 1533 N N . GLN A 1 207 ? 8.575 4.042 5.466 1.00 96.56 207 GLN A N 1
ATOM 1534 C CA . GLN A 1 207 ? 7.669 2.910 5.667 1.00 96.56 207 GLN A CA 1
ATOM 1535 C C . GLN A 1 207 ? 7.527 2.072 4.389 1.00 96.56 207 GLN A C 1
ATOM 1537 O O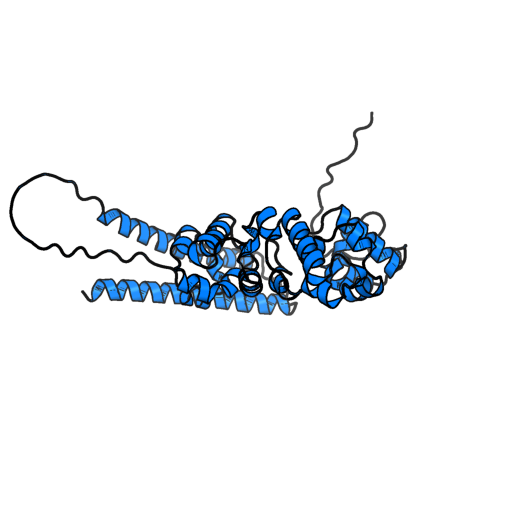 . GLN A 1 207 ? 7.614 0.848 4.471 1.00 96.56 207 GLN A O 1
ATOM 1542 N N . ARG A 1 208 ? 7.395 2.706 3.213 1.00 95.88 208 ARG A N 1
ATOM 1543 C CA . ARG A 1 208 ? 7.385 2.008 1.913 1.00 95.88 208 ARG A CA 1
ATOM 1544 C C . ARG A 1 208 ? 8.663 1.210 1.683 1.00 95.88 208 ARG A C 1
ATOM 1546 O O . ARG A 1 208 ? 8.588 0.029 1.372 1.00 95.88 208 ARG A O 1
ATOM 1553 N N . GLU A 1 209 ? 9.824 1.834 1.873 1.00 95.62 209 GLU A N 1
ATOM 1554 C CA . GLU A 1 209 ? 11.126 1.168 1.738 1.00 95.62 209 GLU A CA 1
ATOM 1555 C C . GLU A 1 209 ? 11.227 -0.042 2.663 1.00 95.62 209 GLU A C 1
ATOM 1557 O O . GLU A 1 209 ? 11.696 -1.108 2.263 1.00 95.62 209 GLU A O 1
ATOM 1562 N N . LYS A 1 210 ? 10.727 0.089 3.894 1.00 97.31 210 LYS A N 1
ATOM 1563 C CA . LYS A 1 210 ? 10.749 -1.009 4.850 1.00 97.31 210 LYS A CA 1
ATOM 1564 C C . LYS A 1 210 ? 9.817 -2.157 4.474 1.00 97.31 210 LYS A C 1
ATOM 1566 O O . LYS A 1 210 ? 10.240 -3.306 4.586 1.00 97.31 210 LYS A O 1
ATOM 1571 N N . LEU A 1 211 ? 8.591 -1.861 4.043 1.00 97.12 211 LEU A N 1
ATOM 1572 C CA . LEU A 1 211 ? 7.631 -2.870 3.589 1.00 97.12 211 LEU A CA 1
ATOM 1573 C C . LEU A 1 211 ? 8.124 -3.579 2.327 1.00 97.12 211 LEU A C 1
ATOM 1575 O O . LEU A 1 211 ? 8.102 -4.805 2.280 1.00 97.12 211 LEU A O 1
ATOM 1579 N N . PHE A 1 212 ? 8.654 -2.832 1.356 1.00 97.19 212 PHE A N 1
ATOM 1580 C CA . PHE A 1 212 ? 9.238 -3.409 0.147 1.00 97.19 212 PHE A CA 1
ATOM 1581 C C . PHE A 1 212 ? 10.429 -4.315 0.479 1.00 97.19 212 PHE A C 1
ATOM 1583 O O . PHE A 1 212 ? 10.497 -5.444 0.002 1.00 97.19 212 PHE A O 1
ATOM 1590 N N . ALA A 1 213 ? 11.350 -3.864 1.339 1.00 97.44 213 ALA A N 1
ATOM 1591 C CA . ALA A 1 213 ? 12.486 -4.678 1.768 1.00 97.44 213 ALA A CA 1
ATOM 1592 C C . ALA A 1 213 ? 12.043 -5.938 2.529 1.00 97.44 213 ALA A C 1
ATOM 1594 O O . ALA A 1 213 ? 12.622 -7.008 2.343 1.00 97.44 213 ALA A O 1
ATOM 1595 N N . LEU A 1 214 ? 11.010 -5.829 3.372 1.00 97.44 214 LEU A N 1
ATOM 1596 C CA . LEU A 1 214 ? 10.449 -6.976 4.077 1.00 97.44 214 LEU A CA 1
ATOM 1597 C C . LEU A 1 214 ? 9.849 -7.985 3.091 1.00 97.44 214 LEU A C 1
ATOM 1599 O O . LEU A 1 214 ? 10.240 -9.150 3.138 1.00 97.44 214 LEU A O 1
ATOM 1603 N N . TRP A 1 215 ? 8.980 -7.541 2.180 1.00 97.81 215 TRP A N 1
ATOM 1604 C CA . TRP A 1 215 ? 8.393 -8.375 1.126 1.00 97.81 215 TRP A CA 1
ATOM 1605 C C . TRP A 1 215 ? 9.476 -9.058 0.293 1.00 97.81 215 TRP A C 1
ATOM 1607 O O . TRP A 1 215 ? 9.490 -10.283 0.184 1.00 97.81 215 TRP A O 1
ATOM 1617 N N . LEU A 1 216 ? 10.457 -8.294 -0.193 1.00 97.75 216 LEU A N 1
ATOM 1618 C CA . LEU A 1 216 ? 11.551 -8.838 -0.986 1.00 97.75 216 LEU A CA 1
ATOM 1619 C C . LEU A 1 216 ? 12.333 -9.902 -0.199 1.00 97.75 216 LEU A C 1
ATOM 1621 O O . LEU A 1 216 ? 12.690 -10.942 -0.743 1.00 97.75 216 LEU A O 1
ATOM 1625 N N . SER A 1 217 ? 12.568 -9.686 1.096 1.00 97.25 217 SER A N 1
ATOM 1626 C CA . SER A 1 217 ? 13.287 -10.652 1.933 1.00 97.25 217 SER A CA 1
ATOM 1627 C C . SER A 1 217 ? 12.490 -11.929 2.226 1.00 97.25 217 SER A C 1
ATOM 1629 O O . SER A 1 217 ? 13.075 -13.012 2.263 1.00 97.25 217 SER A O 1
ATOM 1631 N N . LYS A 1 218 ? 11.174 -11.816 2.446 1.00 95.81 218 LYS A N 1
ATOM 1632 C CA . LYS A 1 218 ? 10.308 -12.915 2.900 1.00 95.81 218 LYS A CA 1
ATOM 1633 C C . LYS A 1 218 ? 9.730 -13.728 1.750 1.00 95.81 218 LYS A C 1
ATOM 1635 O O . LYS A 1 218 ? 9.711 -14.948 1.840 1.00 95.81 218 LYS A O 1
ATOM 1640 N N . VAL A 1 219 ? 9.309 -13.049 0.687 1.00 96.19 219 VAL A N 1
ATOM 1641 C CA . VAL A 1 219 ? 8.610 -13.640 -0.462 1.00 96.19 219 VAL A CA 1
ATOM 1642 C C . VAL A 1 219 ? 9.584 -13.955 -1.597 1.00 96.19 219 VAL A C 1
ATOM 1644 O O . VAL A 1 219 ? 9.431 -14.952 -2.293 1.00 96.19 219 VAL A O 1
ATOM 1647 N N . LYS A 1 220 ? 10.620 -13.126 -1.770 1.00 96.94 220 LYS A N 1
ATOM 1648 C CA . LYS A 1 220 ? 11.574 -13.226 -2.890 1.00 96.94 220 LYS A CA 1
ATOM 1649 C C . LYS A 1 220 ? 12.995 -13.573 -2.475 1.00 96.94 220 LYS A C 1
ATOM 1651 O O . LYS A 1 220 ? 13.894 -13.565 -3.306 1.00 96.94 220 LYS A O 1
ATOM 1656 N N . HIS A 1 221 ? 13.225 -13.859 -1.195 1.00 95.88 221 HIS A N 1
ATOM 1657 C CA . HIS A 1 221 ? 14.539 -14.228 -0.663 1.00 95.88 221 HIS A CA 1
ATOM 1658 C C . HIS A 1 221 ? 15.670 -13.238 -1.014 1.00 95.88 221 HIS A C 1
ATOM 1660 O O . HIS A 1 221 ? 16.826 -13.630 -1.156 1.00 95.88 221 HIS A O 1
ATOM 1666 N N . ASN A 1 222 ? 15.347 -11.942 -1.099 1.00 96.50 222 ASN A N 1
ATOM 1667 C CA . ASN A 1 222 ? 16.237 -10.856 -1.533 1.00 96.50 222 ASN A CA 1
ATOM 1668 C C . ASN A 1 222 ? 16.694 -10.928 -3.002 1.00 96.50 222 ASN A C 1
ATOM 1670 O O . ASN A 1 222 ? 17.671 -10.271 -3.361 1.00 96.50 222 ASN A O 1
ATOM 1674 N N . ASP A 1 223 ? 15.990 -11.673 -3.854 1.00 96.56 223 ASP A N 1
ATOM 1675 C CA . ASP A 1 223 ? 16.320 -11.827 -5.269 1.00 96.56 223 ASP A CA 1
ATOM 1676 C C . ASP A 1 223 ? 15.345 -11.060 -6.175 1.00 96.56 223 ASP A C 1
ATOM 1678 O O . ASP A 1 223 ? 14.261 -11.532 -6.524 1.00 96.56 223 ASP A O 1
ATOM 1682 N N . MET A 1 224 ? 15.772 -9.870 -6.606 1.00 96.44 224 MET A N 1
ATOM 1683 C CA . MET A 1 224 ? 15.022 -9.031 -7.549 1.00 96.44 224 MET A CA 1
ATOM 1684 C C . MET A 1 224 ? 14.824 -9.669 -8.927 1.00 96.44 224 MET A C 1
ATOM 1686 O O . MET A 1 224 ? 13.928 -9.249 -9.655 1.00 96.44 224 MET A O 1
ATOM 1690 N N . THR A 1 225 ? 15.632 -10.661 -9.308 1.00 96.00 225 THR A N 1
ATOM 1691 C CA . THR A 1 225 ? 15.522 -11.306 -10.626 1.00 96.00 225 THR A CA 1
ATOM 1692 C C . THR A 1 225 ? 14.332 -12.260 -10.717 1.00 96.00 225 THR A C 1
ATOM 1694 O O . THR A 1 225 ? 13.883 -12.576 -11.813 1.00 96.00 225 THR A O 1
ATOM 1697 N N . THR A 1 226 ? 13.780 -12.667 -9.568 1.00 96.62 226 THR A N 1
ATOM 1698 C CA . THR A 1 226 ? 12.591 -13.534 -9.460 1.00 96.62 226 THR A CA 1
ATOM 1699 C C . THR A 1 226 ? 11.276 -12.755 -9.350 1.00 96.62 226 THR A C 1
ATOM 1701 O O . THR A 1 226 ? 10.201 -13.346 -9.212 1.00 96.62 226 THR A O 1
ATOM 1704 N N . VAL A 1 227 ? 11.350 -11.422 -9.362 1.00 97.75 227 VAL A N 1
ATOM 1705 C CA . VAL A 1 227 ? 10.184 -10.537 -9.310 1.00 97.75 227 VAL A CA 1
ATOM 1706 C C . VAL A 1 227 ? 9.519 -10.490 -10.679 1.00 97.75 227 VAL A C 1
ATOM 1708 O O . VAL A 1 227 ? 10.188 -10.288 -11.689 1.00 97.75 227 VAL A O 1
ATOM 1711 N N . THR A 1 228 ? 8.200 -10.648 -10.706 1.00 98.00 228 THR A N 1
ATOM 1712 C CA . THR A 1 228 ? 7.390 -10.613 -11.929 1.00 98.00 228 THR A CA 1
ATOM 1713 C C . THR A 1 228 ? 6.729 -9.250 -12.137 1.00 98.00 228 THR A C 1
ATOM 1715 O O . THR A 1 228 ? 6.627 -8.435 -11.218 1.00 98.00 228 THR A O 1
ATOM 1718 N N . ALA A 1 229 ? 6.254 -8.990 -13.358 1.00 97.38 229 ALA A N 1
ATOM 1719 C CA . ALA A 1 229 ? 5.547 -7.748 -13.665 1.00 97.38 229 ALA A CA 1
ATOM 1720 C C . ALA A 1 229 ? 4.216 -7.642 -12.909 1.00 97.38 229 ALA A C 1
ATOM 1722 O O . ALA A 1 229 ? 3.885 -6.565 -12.420 1.00 97.38 229 ALA A O 1
ATOM 1723 N N . GLU A 1 230 ? 3.495 -8.758 -12.765 1.00 96.75 230 GLU A N 1
ATOM 1724 C CA . GLU A 1 230 ? 2.246 -8.832 -12.002 1.00 96.75 230 GLU A CA 1
ATOM 1725 C C . GLU A 1 230 ? 2.456 -8.413 -10.547 1.00 96.75 230 GLU A C 1
ATOM 1727 O O . GLU A 1 230 ? 1.704 -7.596 -10.033 1.00 96.75 230 GLU A O 1
ATOM 1732 N N . GLU A 1 231 ? 3.535 -8.864 -9.910 1.00 97.38 231 GLU A N 1
ATOM 1733 C CA . GLU A 1 231 ? 3.834 -8.492 -8.525 1.00 97.38 231 GLU A CA 1
ATOM 1734 C C . GLU A 1 231 ? 4.189 -7.012 -8.379 1.00 97.38 231 GLU A C 1
ATOM 1736 O O . GLU A 1 231 ? 3.783 -6.373 -7.413 1.00 97.38 231 GLU A O 1
ATOM 1741 N N . ILE A 1 232 ? 4.899 -6.423 -9.348 1.00 96.94 232 ILE A N 1
ATOM 1742 C CA . ILE A 1 232 ? 5.118 -4.969 -9.357 1.00 96.94 232 ILE A CA 1
ATOM 1743 C C . ILE A 1 232 ? 3.788 -4.223 -9.504 1.00 96.94 232 ILE A C 1
ATOM 1745 O O . ILE A 1 232 ? 3.574 -3.219 -8.824 1.00 96.94 232 ILE A O 1
ATOM 1749 N N . VAL A 1 233 ? 2.887 -4.706 -10.364 1.00 95.25 233 VAL A N 1
ATOM 1750 C CA . VAL A 1 233 ? 1.548 -4.127 -10.535 1.00 95.25 233 VAL A CA 1
ATOM 1751 C C . VAL A 1 233 ? 0.739 -4.231 -9.242 1.00 95.25 233 VAL A C 1
ATOM 1753 O O . VAL A 1 233 ? 0.185 -3.222 -8.812 1.00 95.25 233 VAL A O 1
ATOM 1756 N N . GLN A 1 234 ? 0.734 -5.397 -8.593 1.00 95.12 234 GLN A N 1
ATOM 1757 C CA . GLN A 1 234 ? 0.067 -5.633 -7.310 1.00 95.12 234 GLN A CA 1
ATOM 1758 C C . GLN A 1 234 ? 0.635 -4.762 -6.186 1.00 95.12 234 GLN A C 1
ATOM 1760 O O . GLN A 1 234 ? -0.118 -4.295 -5.341 1.00 95.12 234 GLN A O 1
ATOM 1765 N N . LEU A 1 235 ? 1.945 -4.499 -6.173 1.00 95.38 235 LEU A N 1
ATOM 1766 C CA . LEU A 1 235 ? 2.560 -3.613 -5.183 1.00 95.38 235 LEU A CA 1
ATOM 1767 C C . LEU A 1 235 ? 2.213 -2.134 -5.410 1.00 95.38 235 LEU A C 1
ATOM 1769 O O . LEU A 1 235 ? 2.238 -1.354 -4.459 1.00 95.38 235 LEU A O 1
ATOM 1773 N N . GLY A 1 236 ? 1.919 -1.713 -6.643 1.00 94.00 236 GLY A N 1
ATOM 1774 C CA . GLY A 1 236 ? 1.548 -0.331 -6.958 1.00 94.00 236 GLY A CA 1
ATOM 1775 C C . GLY A 1 236 ? 2.542 0.701 -6.404 1.00 94.00 236 GLY A C 1
ATOM 1776 O O . GLY A 1 236 ? 3.743 0.643 -6.663 1.00 94.00 236 GLY A O 1
ATOM 1777 N N . GLN A 1 237 ? 2.054 1.637 -5.588 1.00 91.94 237 GLN A N 1
ATOM 1778 C CA . GLN A 1 237 ? 2.840 2.662 -4.886 1.00 91.94 237 GLN A CA 1
ATOM 1779 C C . GLN A 1 237 ? 3.907 2.082 -3.947 1.00 91.94 237 GLN A C 1
ATOM 1781 O O . GLN A 1 237 ? 4.921 2.739 -3.701 1.00 91.94 237 GLN A O 1
ATOM 1786 N N . LEU A 1 238 ? 3.751 0.852 -3.444 1.00 94.94 238 LEU A N 1
ATOM 1787 C CA . LEU A 1 238 ? 4.797 0.194 -2.654 1.00 94.94 238 LEU A CA 1
ATOM 1788 C C . LEU A 1 238 ? 6.039 -0.132 -3.485 1.00 94.94 238 LEU A C 1
ATOM 1790 O O . LEU A 1 238 ? 7.127 -0.215 -2.914 1.00 94.94 238 LEU A O 1
ATOM 1794 N N . ALA A 1 239 ? 5.930 -0.232 -4.816 1.00 95.00 239 ALA A N 1
ATOM 1795 C CA . ALA A 1 239 ? 7.086 -0.416 -5.694 1.00 95.00 239 ALA A CA 1
ATOM 1796 C C . ALA A 1 239 ? 8.104 0.737 -5.563 1.00 95.00 239 ALA A C 1
ATOM 1798 O O . ALA A 1 239 ? 9.303 0.539 -5.758 1.00 95.00 239 ALA A O 1
ATOM 1799 N N . CYS A 1 240 ? 7.668 1.927 -5.128 1.00 93.69 240 CYS A N 1
ATOM 1800 C CA . CYS A 1 240 ? 8.553 3.046 -4.795 1.00 93.69 240 CYS A CA 1
ATOM 1801 C C . CYS A 1 240 ? 9.428 2.826 -3.553 1.00 93.69 240 CYS A C 1
ATOM 1803 O O . CYS A 1 240 ? 10.353 3.604 -3.314 1.00 93.69 240 CYS A O 1
ATOM 1805 N N . GLY A 1 241 ? 9.160 1.782 -2.767 1.00 95.44 241 GLY A N 1
ATOM 1806 C CA . GLY A 1 241 ? 10.046 1.324 -1.702 1.00 95.44 241 GLY A CA 1
ATOM 1807 C C . GLY A 1 241 ? 11.302 0.611 -2.217 1.00 95.44 241 GLY A C 1
ATOM 1808 O O . GLY A 1 241 ? 12.248 0.427 -1.453 1.00 95.44 241 GLY A O 1
ATOM 1809 N N . ALA A 1 242 ? 11.353 0.238 -3.501 1.00 96.56 242 ALA A N 1
ATOM 1810 C CA . ALA A 1 242 ? 12.541 -0.349 -4.102 1.00 96.56 242 ALA A CA 1
ATOM 1811 C C . ALA A 1 242 ? 13.713 0.641 -4.077 1.00 96.56 242 ALA A C 1
ATOM 1813 O O . ALA A 1 242 ? 13.585 1.800 -4.476 1.00 96.56 242 ALA A O 1
ATOM 1814 N N . THR A 1 243 ? 14.890 0.185 -3.647 1.00 96.00 243 THR A N 1
ATOM 1815 C CA . THR A 1 243 ? 16.098 1.012 -3.744 1.00 96.00 243 THR A CA 1
ATOM 1816 C C . THR A 1 243 ? 16.526 1.165 -5.205 1.00 96.00 243 THR A C 1
ATOM 1818 O O . THR A 1 243 ? 16.157 0.365 -6.065 1.00 96.00 243 THR A O 1
ATOM 1821 N N . ALA A 1 244 ? 17.378 2.153 -5.499 1.00 94.12 244 ALA A N 1
ATOM 1822 C CA . ALA A 1 244 ? 17.954 2.296 -6.839 1.00 94.12 244 ALA A CA 1
ATOM 1823 C C . ALA A 1 244 ? 18.655 1.007 -7.314 1.00 94.12 244 ALA A C 1
ATOM 1825 O O . ALA A 1 244 ? 18.494 0.621 -8.465 1.00 94.12 244 ALA A O 1
ATOM 1826 N N . ALA A 1 245 ? 19.353 0.305 -6.413 1.00 95.56 245 ALA A N 1
ATOM 1827 C CA . ALA A 1 245 ? 19.995 -0.969 -6.724 1.00 95.56 245 ALA A CA 1
ATOM 1828 C C . ALA A 1 245 ? 18.976 -2.075 -7.042 1.00 95.56 245 ALA A C 1
ATOM 1830 O O . ALA A 1 245 ? 19.196 -2.853 -7.966 1.00 95.56 245 ALA A O 1
ATOM 1831 N N . ASN A 1 246 ? 17.848 -2.127 -6.323 1.00 96.88 246 ASN A N 1
ATOM 1832 C CA . ASN A 1 246 ? 16.779 -3.078 -6.632 1.00 96.88 246 ASN A CA 1
ATOM 1833 C C . ASN A 1 246 ? 16.180 -2.817 -8.020 1.00 96.88 246 ASN A C 1
ATOM 1835 O O . ASN A 1 246 ? 16.003 -3.750 -8.797 1.00 96.88 246 ASN A O 1
ATOM 1839 N N . ILE A 1 247 ? 15.913 -1.549 -8.347 1.00 95.81 247 ILE A N 1
ATOM 1840 C CA . ILE A 1 247 ? 15.369 -1.141 -9.651 1.00 95.81 247 ILE A CA 1
ATOM 1841 C C . ILE A 1 247 ? 16.349 -1.487 -10.781 1.00 95.81 247 ILE A C 1
ATOM 1843 O O . ILE A 1 247 ? 15.947 -2.019 -11.817 1.00 95.81 247 ILE A O 1
ATOM 1847 N N . ASP A 1 248 ? 17.644 -1.243 -10.571 1.00 94.00 248 ASP A N 1
ATOM 1848 C CA . ASP A 1 248 ? 18.680 -1.571 -11.550 1.00 94.00 248 ASP A CA 1
ATOM 1849 C C . ASP A 1 248 ? 18.773 -3.102 -11.780 1.00 94.00 248 ASP A C 1
ATOM 1851 O O . ASP A 1 248 ? 18.989 -3.528 -12.914 1.00 94.00 248 ASP A O 1
ATOM 1855 N N . GLN A 1 249 ? 18.512 -3.936 -10.762 1.00 96.25 249 GLN A N 1
ATOM 1856 C CA . GLN A 1 249 ? 18.497 -5.410 -10.862 1.00 96.25 249 GLN A CA 1
ATOM 1857 C C . GLN A 1 249 ? 17.217 -6.014 -11.463 1.00 96.25 249 GLN A C 1
ATOM 1859 O O . GLN A 1 249 ? 17.237 -7.178 -11.858 1.00 96.25 249 GLN A O 1
ATOM 1864 N N . LEU A 1 250 ? 16.116 -5.260 -11.539 1.00 97.12 250 LEU A N 1
ATOM 1865 C CA . LEU A 1 250 ? 14.845 -5.756 -12.078 1.00 97.12 250 LEU A CA 1
ATOM 1866 C C . LEU A 1 250 ? 15.022 -6.240 -13.534 1.00 97.12 250 LEU A C 1
ATOM 1868 O O . LEU A 1 250 ? 15.649 -5.527 -14.322 1.00 97.12 250 LEU A O 1
ATOM 1872 N N . PRO A 1 251 ? 14.490 -7.400 -13.949 1.00 97.25 251 PRO A N 1
ATOM 1873 C CA . PRO A 1 251 ? 14.571 -7.822 -15.346 1.00 97.25 251 PRO A CA 1
ATOM 1874 C C . PRO A 1 251 ? 13.944 -6.795 -16.305 1.00 97.25 251 PRO A C 1
ATOM 1876 O O . PRO A 1 251 ? 13.000 -6.077 -15.964 1.00 97.25 251 PRO A O 1
ATOM 1879 N N . LEU A 1 252 ? 14.516 -6.659 -17.505 1.00 95.94 252 LEU A N 1
ATOM 1880 C CA . LEU A 1 252 ? 14.134 -5.590 -18.436 1.00 95.94 252 LEU A CA 1
ATOM 1881 C C . LEU A 1 252 ? 12.738 -5.802 -19.040 1.00 95.94 252 LEU A C 1
ATOM 1883 O O . LEU A 1 252 ? 12.009 -4.840 -19.267 1.00 95.94 252 LEU A O 1
ATOM 1887 N N . ASP A 1 253 ? 12.382 -7.052 -19.310 1.00 96.38 253 ASP A N 1
ATOM 1888 C CA . ASP A 1 253 ? 11.042 -7.495 -19.697 1.00 96.38 253 ASP A CA 1
ATOM 1889 C C . ASP A 1 253 ? 10.025 -7.216 -18.585 1.00 96.38 253 ASP A C 1
ATOM 1891 O O . ASP A 1 253 ? 9.011 -6.571 -18.839 1.00 96.38 253 ASP A O 1
ATOM 1895 N N . VAL A 1 254 ? 10.359 -7.548 -17.335 1.00 97.88 254 VAL A N 1
ATOM 1896 C CA . VAL A 1 254 ? 9.512 -7.249 -16.171 1.00 97.88 254 VAL A CA 1
ATOM 1897 C C . VAL A 1 254 ? 9.249 -5.750 -16.040 1.00 97.88 254 VAL A C 1
ATOM 1899 O O . VAL A 1 254 ? 8.114 -5.333 -15.807 1.00 97.88 254 VAL A O 1
ATOM 1902 N N . TYR A 1 255 ? 10.272 -4.913 -16.229 1.00 95.88 255 TYR A N 1
ATOM 1903 C CA . TYR A 1 255 ? 10.104 -3.460 -16.245 1.00 95.88 255 TYR A CA 1
ATOM 1904 C C . TYR A 1 255 ? 9.161 -2.989 -17.365 1.00 95.88 255 TYR A C 1
ATOM 1906 O O . TYR A 1 255 ? 8.280 -2.159 -17.127 1.00 95.88 255 TYR A O 1
ATOM 1914 N N . LYS A 1 256 ? 9.323 -3.519 -18.586 1.00 93.75 256 LYS A N 1
ATOM 1915 C CA . LYS A 1 256 ? 8.472 -3.178 -19.740 1.00 93.75 256 LYS A CA 1
ATOM 1916 C C . LYS A 1 256 ? 7.010 -3.529 -19.482 1.00 93.75 256 LYS A C 1
ATOM 1918 O O . LYS A 1 256 ? 6.137 -2.690 -19.693 1.00 93.75 256 LYS A O 1
ATOM 1923 N N . ASP A 1 257 ? 6.764 -4.719 -18.957 1.00 95.06 257 ASP A N 1
ATOM 1924 C CA . ASP A 1 257 ? 5.412 -5.225 -18.725 1.00 95.06 257 ASP A CA 1
ATOM 1925 C C . ASP A 1 257 ? 4.732 -4.553 -17.519 1.00 95.06 257 ASP A C 1
ATOM 1927 O O . ASP A 1 257 ? 3.509 -4.482 -17.454 1.00 95.06 257 ASP A O 1
ATOM 1931 N N . SER A 1 258 ? 5.512 -3.970 -16.602 1.00 95.12 258 SER A N 1
ATOM 1932 C CA . SER A 1 258 ? 5.021 -3.175 -15.463 1.00 95.12 258 SER A CA 1
ATOM 1933 C C . SER A 1 258 ? 5.154 -1.657 -15.655 1.00 95.12 258 SER A C 1
ATOM 1935 O O . SER A 1 258 ? 4.995 -0.885 -14.705 1.00 95.12 258 SER A O 1
ATOM 1937 N N . THR A 1 259 ? 5.437 -1.184 -16.877 1.00 90.69 259 THR A N 1
ATOM 1938 C CA . THR A 1 259 ? 5.739 0.238 -17.131 1.00 90.69 259 THR A CA 1
ATOM 1939 C C . THR A 1 259 ? 4.589 1.168 -16.737 1.00 90.69 259 THR A C 1
ATOM 1941 O O . THR A 1 259 ? 4.851 2.259 -16.238 1.00 90.69 259 THR A O 1
ATOM 1944 N N . THR A 1 260 ? 3.329 0.736 -16.881 1.00 88.69 260 THR A N 1
ATOM 1945 C CA . THR A 1 260 ? 2.153 1.501 -16.422 1.00 88.69 260 THR A CA 1
ATOM 1946 C C . THR A 1 260 ? 2.243 1.867 -14.948 1.00 88.69 260 THR A C 1
ATOM 1948 O O . THR A 1 260 ? 1.965 3.008 -14.593 1.00 88.69 260 THR A O 1
ATOM 1951 N N . THR A 1 261 ? 2.663 0.924 -14.104 1.00 91.00 261 THR A N 1
ATOM 1952 C CA . THR A 1 261 ? 2.799 1.136 -12.662 1.00 91.00 261 THR A CA 1
ATOM 1953 C C . THR A 1 261 ? 3.943 2.096 -12.379 1.00 91.00 261 THR A C 1
ATOM 1955 O O . THR A 1 261 ? 3.758 3.102 -11.700 1.00 91.00 261 THR A O 1
ATOM 1958 N N . TRP A 1 262 ? 5.115 1.874 -12.981 1.00 90.56 262 TRP A N 1
ATOM 1959 C CA . TRP A 1 262 ? 6.260 2.781 -12.826 1.00 90.56 262 TRP A CA 1
ATOM 1960 C C . TRP A 1 262 ? 5.985 4.209 -13.307 1.00 90.56 262 TRP A C 1
ATOM 1962 O O . TRP A 1 262 ? 6.605 5.161 -12.822 1.00 90.56 262 TRP A O 1
ATOM 1972 N N . GLY A 1 263 ? 5.085 4.375 -14.272 1.00 86.31 263 GLY A N 1
ATOM 1973 C CA . GLY A 1 263 ? 4.651 5.678 -14.750 1.00 86.31 263 GLY A CA 1
ATOM 1974 C C . GLY A 1 263 ? 3.438 6.261 -14.044 1.00 86.31 263 GLY A C 1
ATOM 1975 O O . GLY A 1 263 ? 3.149 7.421 -14.320 1.00 86.31 263 GLY A O 1
ATOM 1976 N N . SER A 1 264 ? 2.755 5.525 -13.163 1.00 84.81 264 SER A N 1
ATOM 1977 C CA . SER A 1 264 ? 1.640 6.031 -12.351 1.00 84.81 264 SER A CA 1
ATOM 1978 C C . SER A 1 264 ? 2.034 6.337 -10.907 1.00 84.81 264 SER A C 1
ATOM 1980 O O . SER A 1 264 ? 1.340 7.106 -10.248 1.00 84.81 264 SER A O 1
ATOM 1982 N N . VAL A 1 265 ? 3.126 5.753 -10.405 1.00 86.00 265 VAL A N 1
ATOM 1983 C CA . VAL A 1 265 ? 3.594 6.011 -9.040 1.00 86.00 265 VAL A CA 1
ATOM 1984 C C . VAL A 1 265 ? 4.164 7.425 -8.884 1.00 86.00 265 VAL A C 1
ATOM 1986 O O . VAL A 1 265 ? 5.031 7.868 -9.640 1.00 86.00 265 VAL A O 1
ATOM 1989 N N . ASP A 1 266 ? 3.690 8.139 -7.868 1.00 83.56 266 ASP A N 1
ATOM 1990 C CA . ASP A 1 266 ? 4.040 9.535 -7.557 1.00 83.56 266 ASP A CA 1
ATOM 1991 C C . ASP A 1 266 ? 4.834 9.683 -6.255 1.00 83.56 266 ASP A C 1
ATOM 1993 O O . ASP A 1 266 ? 5.509 10.690 -6.029 1.00 83.56 266 ASP A O 1
ATOM 1997 N N . SER A 1 267 ? 4.835 8.637 -5.434 1.00 83.75 267 SER A N 1
ATOM 1998 C CA . SER A 1 267 ? 5.434 8.640 -4.104 1.00 83.75 267 SER A CA 1
ATOM 1999 C C . SER A 1 267 ? 6.937 8.311 -4.072 1.00 83.75 267 SER A C 1
ATOM 2001 O O . SER A 1 267 ? 7.575 8.392 -3.022 1.00 83.75 267 SER A O 1
ATOM 2003 N N . CYS A 1 268 ? 7.539 7.968 -5.215 1.00 88.50 268 CYS A N 1
ATOM 2004 C CA . CYS A 1 268 ? 8.954 7.605 -5.336 1.00 88.50 268 CYS A CA 1
ATOM 2005 C C . CYS A 1 268 ? 9.882 8.776 -5.004 1.00 88.50 268 CYS A C 1
ATOM 2007 O O . CYS A 1 268 ? 9.683 9.879 -5.500 1.00 88.50 268 CYS A O 1
ATOM 2009 N N . GLY A 1 269 ? 10.961 8.536 -4.256 1.00 87.00 269 GLY A N 1
ATOM 2010 C CA . GLY A 1 269 ? 12.010 9.530 -4.017 1.00 87.00 269 GLY A CA 1
ATOM 2011 C C . GLY A 1 269 ? 12.864 9.832 -5.257 1.00 87.00 269 GLY A C 1
ATOM 2012 O O . GLY A 1 269 ? 12.777 9.176 -6.296 1.00 87.00 269 GLY A O 1
ATOM 2013 N N . PHE A 1 270 ? 13.726 10.851 -5.162 1.00 86.62 270 PHE A N 1
ATOM 2014 C CA . PHE A 1 270 ? 14.557 11.302 -6.289 1.00 86.62 270 PHE A CA 1
ATOM 2015 C C . PHE A 1 270 ? 15.461 10.192 -6.850 1.00 86.62 270 PHE A C 1
ATOM 2017 O O . PHE A 1 270 ? 15.527 10.003 -8.065 1.00 86.62 270 PHE A O 1
ATOM 2024 N N . ASN A 1 271 ? 16.123 9.431 -5.974 1.00 89.00 271 ASN A N 1
ATOM 2025 C CA . ASN A 1 271 ? 17.029 8.358 -6.385 1.00 89.00 271 ASN A CA 1
ATOM 2026 C C . ASN A 1 271 ? 16.282 7.199 -7.058 1.00 89.00 271 ASN A C 1
ATOM 2028 O O . ASN A 1 271 ? 16.763 6.698 -8.076 1.00 89.00 271 ASN A O 1
ATOM 2032 N N . GLN A 1 272 ? 15.101 6.824 -6.548 1.00 91.44 272 GLN A N 1
ATOM 2033 C CA . GLN A 1 272 ? 14.231 5.838 -7.194 1.00 91.44 272 GLN A CA 1
ATOM 2034 C C . GLN A 1 272 ? 13.813 6.306 -8.588 1.00 91.44 272 GLN A C 1
ATOM 2036 O O . GLN A 1 272 ? 14.043 5.599 -9.564 1.00 91.44 272 GLN A O 1
ATOM 2041 N N . ARG A 1 273 ? 13.290 7.535 -8.715 1.00 89.31 273 ARG A N 1
ATOM 2042 C CA . ARG A 1 273 ? 12.875 8.089 -10.017 1.00 89.31 273 ARG A CA 1
ATOM 2043 C C . ARG A 1 273 ? 14.023 8.126 -11.020 1.00 89.31 273 ARG A C 1
ATOM 2045 O O . ARG A 1 273 ? 13.824 7.788 -12.180 1.00 89.31 273 ARG A O 1
ATOM 2052 N N . LYS A 1 274 ? 15.238 8.468 -10.578 1.00 89.38 274 LYS A N 1
ATOM 2053 C CA . LYS A 1 274 ? 16.435 8.435 -11.431 1.00 89.38 274 LYS A CA 1
ATOM 2054 C C . LYS A 1 274 ? 16.779 7.014 -11.897 1.00 89.38 274 LYS A C 1
ATOM 2056 O O . LYS A 1 274 ? 17.276 6.857 -13.007 1.00 89.38 274 LYS A O 1
ATOM 2061 N N . ALA A 1 275 ? 16.587 5.994 -11.061 1.00 92.56 275 ALA A N 1
ATOM 2062 C CA . ALA A 1 275 ? 16.805 4.597 -11.447 1.00 92.56 275 ALA A CA 1
ATOM 2063 C C . ALA A 1 275 ? 15.725 4.103 -12.419 1.00 92.56 275 ALA A C 1
ATOM 2065 O O . ALA A 1 275 ? 16.057 3.547 -13.459 1.00 92.56 275 ALA A O 1
ATOM 2066 N N . ILE A 1 276 ? 14.454 4.417 -12.151 1.00 91.69 276 ILE A N 1
ATOM 2067 C CA . ILE A 1 276 ? 13.326 4.122 -13.048 1.00 91.69 276 ILE A CA 1
ATOM 2068 C C . ILE A 1 276 ? 13.551 4.763 -14.424 1.00 91.69 276 ILE A C 1
ATOM 2070 O O . ILE A 1 276 ? 13.358 4.112 -15.444 1.00 91.69 276 ILE A O 1
ATOM 2074 N N . ALA A 1 277 ? 14.010 6.016 -14.455 1.00 89.19 277 ALA A N 1
ATOM 2075 C CA . ALA A 1 277 ? 14.365 6.732 -15.676 1.00 89.19 277 ALA A CA 1
ATOM 2076 C C . ALA A 1 277 ? 15.465 6.011 -16.480 1.00 89.19 277 ALA A C 1
ATOM 2078 O O . ALA A 1 277 ? 15.283 5.727 -17.660 1.00 89.19 277 ALA A O 1
ATOM 2079 N N . ARG A 1 278 ? 16.576 5.620 -15.839 1.00 91.19 278 ARG A N 1
ATOM 2080 C CA . ARG A 1 278 ? 17.620 4.821 -16.513 1.00 91.19 278 ARG A CA 1
ATOM 2081 C C . ARG A 1 278 ? 17.070 3.501 -17.051 1.00 91.19 278 ARG 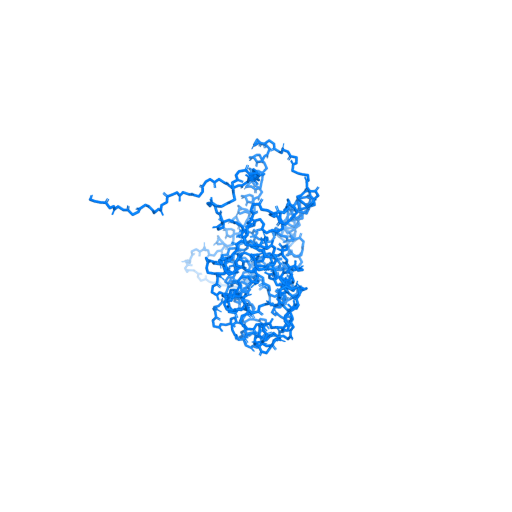A C 1
ATOM 2083 O O . ARG A 1 278 ? 17.358 3.135 -18.182 1.00 91.19 278 ARG A O 1
ATOM 2090 N N . LYS A 1 279 ? 16.215 2.828 -16.281 1.00 92.38 279 LYS A N 1
ATOM 2091 C CA . LYS A 1 279 ? 15.577 1.582 -16.712 1.00 92.38 279 LYS A CA 1
ATOM 2092 C C . LYS A 1 279 ? 14.677 1.782 -17.937 1.00 92.38 279 LYS A C 1
ATOM 2094 O O . LYS A 1 279 ? 14.656 0.933 -18.825 1.00 92.38 279 LYS A O 1
ATOM 2099 N N . ALA A 1 280 ? 13.993 2.924 -18.029 1.00 91.19 280 ALA A N 1
ATOM 2100 C CA . ALA A 1 280 ? 13.255 3.319 -19.226 1.00 91.19 280 ALA A CA 1
ATOM 2101 C C . ALA A 1 280 ? 14.173 3.516 -20.439 1.00 91.19 280 ALA A C 1
ATOM 2103 O O . ALA A 1 280 ? 13.827 3.084 -21.537 1.00 91.19 280 ALA A O 1
ATOM 2104 N N . GLU A 1 281 ? 15.344 4.130 -20.257 1.00 90.69 281 GLU A N 1
ATOM 2105 C CA . GLU A 1 281 ? 16.346 4.276 -21.322 1.00 90.69 281 GLU A CA 1
ATOM 2106 C C . GLU A 1 281 ? 16.861 2.918 -21.807 1.00 90.69 281 GLU A C 1
ATOM 2108 O O . GLU A 1 281 ? 16.952 2.701 -23.016 1.00 90.69 281 GLU A O 1
ATOM 2113 N N . ASP A 1 282 ? 17.117 1.980 -20.894 1.00 92.31 282 ASP A N 1
ATOM 2114 C CA . ASP A 1 282 ? 17.505 0.609 -21.243 1.00 92.31 282 ASP A CA 1
ATOM 2115 C C . ASP A 1 282 ? 16.380 -0.120 -22.001 1.00 92.31 282 ASP A C 1
ATOM 2117 O O . ASP A 1 282 ? 16.627 -0.907 -22.918 1.00 92.31 282 ASP A O 1
ATOM 2121 N N . ALA A 1 283 ? 15.121 0.146 -21.639 1.00 91.75 283 ALA A N 1
ATOM 2122 C CA . ALA A 1 283 ? 13.956 -0.532 -22.198 1.00 91.75 283 ALA A CA 1
ATOM 2123 C C . ALA A 1 283 ? 13.534 0.010 -23.572 1.00 91.75 283 ALA A C 1
ATOM 2125 O O . ALA A 1 283 ? 13.174 -0.776 -24.458 1.00 91.75 283 ALA A O 1
ATOM 2126 N N . PHE A 1 284 ? 13.557 1.333 -23.740 1.00 89.69 284 PHE A N 1
ATOM 2127 C CA . PHE A 1 284 ? 12.947 2.050 -24.866 1.00 89.69 284 PHE A CA 1
ATOM 2128 C C . PHE A 1 284 ? 13.943 2.909 -25.663 1.00 89.69 284 PHE A C 1
ATOM 2130 O O . PHE A 1 284 ? 13.583 3.473 -26.698 1.00 89.69 284 PHE A O 1
ATOM 2137 N N . GLY A 1 285 ? 15.202 2.978 -25.225 1.00 90.00 285 GLY A N 1
ATOM 2138 C CA . GLY A 1 285 ? 16.293 3.712 -25.863 1.00 90.00 285 GLY A CA 1
ATOM 2139 C C . GLY A 1 285 ? 16.646 5.024 -25.153 1.00 90.00 285 GLY A C 1
ATOM 2140 O O . GLY A 1 285 ? 15.792 5.686 -24.572 1.00 90.00 285 GLY A O 1
ATOM 2141 N N . ILE A 1 286 ? 17.912 5.436 -25.276 1.00 85.44 286 ILE A N 1
ATOM 2142 C CA . ILE A 1 286 ? 18.538 6.564 -24.547 1.00 85.44 286 ILE A CA 1
ATOM 2143 C C . ILE A 1 286 ? 17.939 7.943 -24.883 1.00 85.44 286 ILE A C 1
ATOM 2145 O O . ILE A 1 286 ? 18.133 8.898 -24.135 1.00 85.44 286 ILE A O 1
ATOM 2149 N N . ASP A 1 287 ? 17.255 8.081 -26.020 1.00 83.25 287 ASP A N 1
ATOM 2150 C CA . ASP A 1 287 ? 16.705 9.353 -26.498 1.00 83.25 287 ASP A CA 1
ATOM 2151 C C . ASP A 1 287 ? 15.172 9.384 -26.352 1.00 83.25 287 ASP A C 1
ATOM 2153 O O . ASP A 1 287 ? 14.466 8.877 -27.234 1.00 83.25 287 ASP A O 1
ATOM 2157 N N . PRO A 1 288 ? 14.634 10.023 -25.289 1.00 81.12 288 PRO A N 1
ATOM 2158 C CA . PRO A 1 288 ? 13.196 10.096 -25.053 1.00 81.12 288 PRO A CA 1
ATOM 2159 C C . PRO A 1 288 ? 12.422 10.825 -26.153 1.00 81.12 288 PRO A C 1
ATOM 2161 O O . PRO A 1 288 ? 11.213 10.645 -26.280 1.00 81.12 288 PRO A O 1
ATOM 2164 N N . THR A 1 289 ? 13.089 11.634 -26.986 1.00 80.75 289 THR A N 1
ATOM 2165 C CA . THR A 1 289 ? 12.431 12.350 -28.092 1.00 80.75 289 THR A CA 1
ATOM 2166 C C . THR A 1 289 ? 12.013 11.429 -29.241 1.00 80.75 289 THR A C 1
ATOM 2168 O O . THR A 1 289 ? 11.214 11.838 -30.091 1.00 80.75 289 THR A O 1
ATOM 2171 N N . LYS A 1 290 ? 12.539 10.196 -29.255 1.00 85.56 290 LYS A N 1
ATOM 2172 C CA . LYS A 1 290 ? 12.222 9.131 -30.216 1.00 85.56 290 LYS A CA 1
ATOM 2173 C C . LYS A 1 290 ? 11.192 8.138 -29.689 1.00 85.56 290 LYS A C 1
ATOM 2175 O O . LYS A 1 290 ? 10.757 7.265 -30.438 1.00 85.56 290 LYS A O 1
ATOM 2180 N N . TRP A 1 291 ? 10.801 8.250 -28.422 1.00 87.12 291 TRP A N 1
ATOM 2181 C CA . TRP A 1 291 ? 9.767 7.394 -27.859 1.00 87.12 291 TRP A CA 1
ATOM 2182 C C . TRP A 1 291 ? 8.414 7.739 -28.478 1.00 87.12 291 TRP A C 1
ATOM 2184 O O . TRP A 1 291 ? 8.083 8.905 -28.706 1.00 87.12 291 TRP A O 1
ATOM 2194 N N . ASN A 1 292 ? 7.621 6.712 -28.773 1.00 86.00 292 ASN A N 1
ATOM 2195 C CA . ASN A 1 292 ? 6.285 6.923 -29.310 1.00 86.00 292 ASN A CA 1
ATOM 2196 C C . ASN A 1 292 ? 5.338 7.468 -28.219 1.00 86.00 292 ASN A C 1
ATOM 2198 O O . ASN A 1 292 ? 5.609 7.386 -27.019 1.00 86.00 292 ASN A O 1
ATOM 2202 N N . VAL A 1 293 ? 4.198 8.017 -28.646 1.00 80.25 293 VAL A N 1
ATOM 2203 C CA . VAL A 1 293 ? 3.211 8.633 -27.742 1.00 80.25 293 VAL A CA 1
ATOM 2204 C C . VAL A 1 293 ? 2.674 7.639 -26.707 1.00 80.25 293 VAL A C 1
ATOM 2206 O O . VAL A 1 293 ? 2.401 8.038 -25.578 1.00 80.25 293 VAL A O 1
ATOM 2209 N N . THR A 1 294 ? 2.545 6.357 -27.056 1.00 81.81 294 THR A N 1
ATOM 2210 C CA . THR A 1 294 ? 2.110 5.314 -26.118 1.00 81.81 294 THR A CA 1
ATOM 2211 C C . THR A 1 294 ? 3.134 5.142 -25.001 1.00 81.81 294 THR A C 1
ATOM 2213 O O . THR A 1 294 ? 2.777 5.269 -23.839 1.00 81.81 294 THR A O 1
ATOM 2216 N N . THR A 1 295 ? 4.414 4.971 -25.329 1.00 82.06 295 THR A N 1
ATOM 2217 C CA . THR A 1 295 ? 5.512 4.883 -24.354 1.00 82.06 295 THR A CA 1
ATOM 2218 C C . THR A 1 295 ? 5.568 6.118 -23.455 1.00 82.06 295 THR A C 1
ATOM 2220 O O . THR A 1 295 ? 5.651 5.992 -22.237 1.00 82.06 295 THR A O 1
ATOM 2223 N N . LEU A 1 296 ? 5.439 7.319 -24.027 1.00 80.88 296 LEU A N 1
ATOM 2224 C CA . LEU A 1 296 ? 5.428 8.562 -23.248 1.00 80.88 296 LEU A CA 1
ATOM 2225 C C . LEU A 1 296 ? 4.236 8.652 -22.282 1.00 80.88 296 LEU A C 1
ATOM 2227 O O . LEU A 1 296 ? 4.393 9.165 -21.178 1.00 80.88 296 LEU A O 1
ATOM 2231 N N . ARG A 1 297 ? 3.059 8.141 -22.667 1.00 78.25 297 ARG A N 1
ATOM 2232 C CA . ARG A 1 297 ? 1.896 8.052 -21.768 1.00 78.25 297 ARG A CA 1
ATOM 2233 C C . ARG A 1 297 ? 2.122 7.049 -20.642 1.00 78.25 297 ARG A C 1
ATOM 2235 O O . ARG A 1 297 ? 1.728 7.328 -19.517 1.00 78.25 297 ARG A O 1
ATOM 2242 N N . LEU A 1 298 ? 2.761 5.917 -20.940 1.00 79.12 298 LEU A N 1
ATOM 2243 C CA . LEU A 1 298 ? 2.994 4.849 -19.969 1.00 79.12 298 LEU A CA 1
ATOM 2244 C C . LEU A 1 298 ? 4.017 5.226 -18.894 1.00 79.12 298 LEU A C 1
ATOM 2246 O O . LEU A 1 298 ? 3.883 4.736 -17.789 1.00 79.12 298 LEU A O 1
ATOM 2250 N N . ILE A 1 299 ? 4.996 6.088 -19.190 1.00 75.31 299 ILE A N 1
ATOM 2251 C CA . ILE A 1 299 ? 6.084 6.473 -18.259 1.00 75.31 299 ILE A CA 1
ATOM 2252 C C . ILE A 1 299 ? 5.795 7.846 -17.605 1.00 75.31 299 ILE A C 1
ATOM 2254 O O . ILE A 1 299 ? 6.619 8.394 -16.879 1.00 75.31 299 ILE A O 1
ATOM 2258 N N . GLY A 1 300 ? 4.627 8.447 -17.865 1.00 67.38 300 GLY A N 1
ATOM 2259 C CA . GLY A 1 300 ? 4.358 9.884 -17.701 1.00 67.38 300 GLY A CA 1
ATOM 2260 C C . GLY A 1 300 ? 4.856 10.536 -16.402 1.00 67.38 300 GLY A C 1
ATOM 2261 O O . GLY A 1 300 ? 5.419 11.630 -16.454 1.00 67.38 300 GLY A O 1
ATOM 2262 N N . HIS A 1 301 ? 4.716 9.879 -15.248 1.00 61.22 301 HIS A N 1
ATOM 2263 C CA . HIS A 1 301 ? 5.172 10.436 -13.973 1.00 61.22 301 HIS A CA 1
ATOM 2264 C C . HIS A 1 301 ? 6.669 10.224 -13.688 1.00 61.22 301 HIS A C 1
ATOM 2266 O O . HIS A 1 301 ? 7.334 11.115 -13.153 1.00 61.22 301 HIS A O 1
ATOM 2272 N N . SER A 1 302 ? 7.256 9.118 -14.149 1.00 56.28 302 SER A N 1
ATOM 2273 C CA . SER A 1 302 ? 8.706 8.882 -14.095 1.00 56.28 302 SER A CA 1
ATOM 2274 C C . SER A 1 302 ? 9.479 9.819 -15.041 1.00 56.28 302 SER A C 1
ATOM 2276 O O . SER A 1 302 ? 10.608 10.223 -14.731 1.00 56.28 302 SER A O 1
ATOM 2278 N N . VAL A 1 303 ? 8.845 10.267 -16.139 1.00 55.69 303 VAL A N 1
ATOM 2279 C CA . VAL A 1 303 ? 9.425 11.240 -17.087 1.00 55.69 303 VAL A CA 1
ATOM 2280 C C . VAL A 1 303 ? 9.554 12.656 -16.501 1.00 55.69 303 VAL A C 1
ATOM 2282 O O . VAL A 1 303 ? 10.318 13.462 -17.026 1.00 55.69 303 VAL A O 1
ATOM 2285 N N . GLY A 1 304 ? 8.914 12.976 -15.368 1.00 55.94 304 GLY A N 1
ATOM 2286 C CA . GLY A 1 304 ? 9.024 14.298 -14.724 1.00 55.94 304 GLY A CA 1
ATOM 2287 C C . GLY A 1 304 ? 10.467 14.736 -14.406 1.00 55.94 304 GLY A C 1
ATOM 2288 O O . GLY A 1 304 ? 10.755 15.926 -14.306 1.00 55.94 304 GLY A O 1
ATOM 2289 N N . THR A 1 305 ? 11.408 13.789 -14.321 1.00 52.50 305 THR A N 1
ATOM 2290 C CA . THR A 1 305 ? 12.848 14.060 -14.145 1.00 52.50 305 THR A CA 1
ATOM 2291 C C . THR A 1 305 ? 13.585 14.479 -15.429 1.00 52.50 305 THR A C 1
ATOM 2293 O O . THR A 1 305 ? 14.692 15.009 -15.350 1.00 52.50 305 THR A O 1
ATOM 2296 N N . TYR A 1 306 ? 12.978 14.312 -16.609 1.00 53.53 306 TYR A N 1
ATOM 2297 C CA . TYR A 1 306 ? 13.550 14.632 -17.925 1.00 53.53 306 TYR A CA 1
ATOM 2298 C C . TYR A 1 306 ? 13.251 16.055 -18.411 1.00 53.53 306 TYR A C 1
ATOM 2300 O O . TYR A 1 306 ? 13.413 16.331 -19.601 1.00 53.53 306 TYR A O 1
ATOM 2308 N N . GLY A 1 307 ? 12.823 16.964 -17.529 1.00 48.19 307 GLY A N 1
ATOM 2309 C CA . GLY A 1 307 ? 12.306 18.299 -17.870 1.00 48.19 307 GLY A CA 1
ATOM 2310 C C . GLY A 1 307 ? 13.181 19.186 -18.776 1.00 48.19 307 GLY A C 1
ATOM 2311 O O . GLY A 1 307 ? 12.691 20.193 -19.273 1.00 48.19 307 GLY A O 1
ATOM 2312 N N . SER A 1 308 ? 14.440 18.821 -19.049 1.00 45.56 308 SER A N 1
ATOM 2313 C CA . SER A 1 308 ? 15.312 19.488 -20.029 1.00 45.56 308 SER A CA 1
ATOM 2314 C C . SER A 1 308 ? 15.417 18.805 -21.405 1.00 45.56 308 SER A C 1
ATOM 2316 O O . SER A 1 308 ? 15.860 19.448 -22.353 1.00 45.56 308 SER A O 1
ATOM 2318 N N . LYS A 1 309 ? 15.033 17.527 -21.549 1.00 46.03 309 LYS A N 1
ATOM 2319 C CA . LYS A 1 309 ? 15.190 16.732 -22.789 1.00 46.03 309 LYS A CA 1
ATOM 2320 C C . LYS A 1 309 ? 13.877 16.461 -23.530 1.00 46.03 309 LYS A C 1
ATOM 2322 O O . LYS A 1 309 ? 13.897 16.252 -24.740 1.00 46.03 309 LYS A O 1
ATOM 2327 N N . VAL A 1 310 ? 12.744 16.454 -22.829 1.00 49.81 310 VAL A N 1
ATOM 2328 C CA . VAL A 1 310 ? 11.422 16.180 -23.418 1.00 49.81 310 VAL A CA 1
ATOM 2329 C C . VAL A 1 310 ? 10.714 17.509 -23.678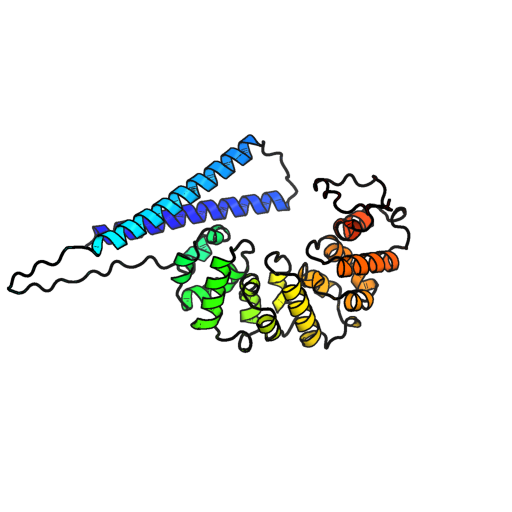 1.00 49.81 310 VAL A C 1
ATOM 2331 O O . VAL A 1 310 ? 9.951 18.007 -22.857 1.00 49.81 310 VAL A O 1
ATOM 2334 N N . ASP A 1 311 ? 11.031 18.123 -24.818 1.00 42.31 311 ASP A N 1
ATOM 2335 C CA . ASP A 1 311 ? 10.389 19.351 -25.297 1.00 42.31 311 ASP A CA 1
ATOM 2336 C C . ASP A 1 311 ? 8.873 19.155 -25.547 1.00 42.31 311 ASP A C 1
ATOM 2338 O O . ASP A 1 311 ? 8.438 18.074 -25.949 1.00 42.31 311 ASP A O 1
ATOM 2342 N N . ARG A 1 312 ? 8.117 20.240 -25.309 1.00 42.31 312 ARG A N 1
ATOM 2343 C CA . ARG A 1 312 ? 6.668 20.584 -25.304 1.00 42.31 312 ARG A CA 1
ATOM 2344 C C . ARG A 1 312 ? 5.649 19.803 -26.171 1.00 42.31 312 ARG A C 1
ATOM 2346 O O . ARG A 1 312 ? 4.624 20.364 -26.554 1.00 42.31 312 ARG A O 1
ATOM 2353 N N . ARG A 1 313 ? 5.844 18.523 -26.482 1.00 39.47 313 ARG A N 1
ATOM 2354 C CA . ARG A 1 313 ? 4.914 17.716 -27.303 1.00 39.47 313 ARG A CA 1
ATOM 2355 C C . ARG A 1 313 ? 3.821 17.000 -26.509 1.00 39.47 313 ARG A C 1
ATOM 2357 O O . ARG A 1 313 ? 2.859 16.525 -27.103 1.00 39.47 313 ARG A O 1
ATOM 2364 N N . VAL A 1 314 ? 3.924 16.979 -25.183 1.00 40.62 314 VAL A N 1
ATOM 2365 C CA . VAL A 1 314 ? 2.840 16.563 -24.288 1.00 40.62 314 VAL A CA 1
ATOM 2366 C C . VAL A 1 314 ? 2.459 17.793 -23.478 1.00 40.62 314 VAL A C 1
ATOM 2368 O O . VAL A 1 314 ? 3.182 18.204 -22.574 1.00 40.62 314 VAL A O 1
ATOM 2371 N N . THR A 1 315 ? 1.360 18.449 -23.845 1.00 32.47 315 THR A N 1
ATOM 2372 C CA . THR A 1 315 ? 0.734 19.441 -22.975 1.00 32.47 315 THR A CA 1
ATOM 2373 C C . THR A 1 315 ? 0.333 18.720 -21.694 1.00 32.47 315 THR A C 1
ATOM 2375 O O . THR A 1 315 ? -0.574 17.893 -21.681 1.00 32.47 315 THR A O 1
ATOM 2378 N N . TRP A 1 316 ? 1.080 18.991 -20.628 1.00 39.91 316 TRP A N 1
ATOM 2379 C CA . TRP A 1 316 ? 0.834 18.502 -19.281 1.00 39.91 316 TRP A CA 1
ATOM 2380 C C . TRP A 1 316 ? -0.541 18.989 -18.816 1.00 39.91 316 TRP A C 1
ATOM 2382 O O . TRP A 1 316 ? -0.693 20.105 -18.322 1.00 39.91 316 TRP A O 1
ATOM 2392 N N . VAL A 1 317 ? -1.575 18.172 -19.009 1.00 29.97 317 VAL A N 1
ATOM 2393 C CA . VAL A 1 317 ? -2.902 18.443 -18.456 1.00 29.97 317 VAL A CA 1
ATOM 2394 C C . VAL A 1 317 ? -2.854 18.095 -16.969 1.00 29.97 317 VAL A C 1
ATOM 2396 O O . VAL A 1 317 ? -3.142 16.967 -16.585 1.00 29.97 317 VAL A O 1
ATOM 2399 N N . GLY A 1 318 ? -2.497 19.069 -16.125 1.00 30.42 318 GLY A N 1
ATOM 2400 C CA . GLY A 1 318 ? -2.974 19.069 -14.737 1.00 30.42 318 GLY A CA 1
ATOM 2401 C C . GLY A 1 318 ? -1.987 19.266 -13.588 1.00 30.42 318 GLY A C 1
ATOM 2402 O O . GLY A 1 318 ? -2.399 19.024 -12.460 1.00 30.42 318 GLY A O 1
ATOM 2403 N N . MET A 1 319 ? -0.752 19.735 -13.788 1.00 32.59 319 MET A N 1
ATOM 2404 C CA . MET A 1 319 ? 0.092 20.161 -12.657 1.00 32.59 319 MET A CA 1
ATOM 2405 C C . MET A 1 319 ? 0.690 21.545 -12.916 1.00 32.59 319 MET A C 1
ATOM 2407 O O . MET A 1 319 ? 1.345 21.779 -13.929 1.00 32.59 319 MET A O 1
ATOM 2411 N N . GLY A 1 320 ? 0.381 22.483 -12.016 1.00 27.92 320 GLY A N 1
ATOM 2412 C CA . GLY A 1 320 ? 0.924 23.840 -12.021 1.00 27.92 320 GLY A CA 1
ATOM 2413 C C . GLY A 1 320 ? 2.443 23.855 -11.806 1.00 27.92 320 GLY A C 1
ATOM 2414 O O . GLY A 1 320 ? 3.021 22.843 -11.408 1.00 27.92 320 GLY A O 1
ATOM 2415 N N . PRO A 1 321 ? 3.104 24.991 -12.084 1.00 29.36 321 PRO A N 1
ATOM 2416 C CA . PRO A 1 321 ? 4.557 25.082 -12.068 1.00 29.36 321 PRO A CA 1
ATOM 2417 C C . PRO A 1 321 ? 5.115 24.779 -10.673 1.00 29.36 321 PRO A C 1
ATOM 2419 O O . PRO A 1 321 ? 4.747 25.424 -9.691 1.00 29.36 321 PRO A O 1
ATOM 2422 N N . ILE A 1 322 ? 6.027 23.807 -10.605 1.00 38.34 322 ILE A N 1
ATOM 2423 C CA . ILE A 1 322 ? 6.864 23.565 -9.430 1.00 38.34 322 ILE A CA 1
ATOM 2424 C C . ILE A 1 322 ? 7.857 24.727 -9.370 1.00 38.34 322 ILE A C 1
ATOM 2426 O O . ILE A 1 322 ? 8.608 24.962 -10.317 1.00 38.34 322 ILE A O 1
ATOM 2430 N N . GLY A 1 323 ? 7.781 25.496 -8.285 1.00 29.58 323 GLY A N 1
ATOM 2431 C CA . GLY A 1 323 ? 8.573 26.698 -8.067 1.00 29.58 323 GLY A CA 1
ATOM 2432 C C . GLY A 1 323 ? 10.072 26.436 -8.157 1.00 29.58 323 GLY A C 1
ATOM 2433 O O . GLY A 1 323 ? 10.616 25.533 -7.527 1.00 29.58 323 GLY A O 1
ATOM 2434 N N . GLU A 1 324 ? 10.719 27.281 -8.944 1.00 36.38 324 GLU A N 1
ATOM 2435 C CA . GLU A 1 324 ? 12.157 27.441 -9.065 1.00 36.38 324 GLU A CA 1
ATOM 2436 C C . GLU A 1 324 ? 12.728 27.980 -7.739 1.00 36.38 324 GLU A C 1
ATOM 2438 O O . GLU A 1 324 ? 12.719 29.182 -7.484 1.00 36.38 324 GLU A O 1
ATOM 2443 N N . GLN A 1 325 ? 13.202 27.087 -6.870 1.00 36.47 325 GLN A N 1
ATOM 2444 C CA . GLN A 1 325 ? 14.089 27.414 -5.750 1.00 36.47 325 GLN A CA 1
ATOM 2445 C C . GLN A 1 325 ? 15.297 26.486 -5.814 1.00 36.47 325 GLN A C 1
ATOM 2447 O O . GLN A 1 325 ? 15.278 25.399 -5.259 1.00 36.47 325 GLN A O 1
ATOM 2452 N N . ASP A 1 326 ? 16.283 26.897 -6.609 1.00 33.50 326 ASP A N 1
ATOM 2453 C CA . ASP A 1 326 ? 17.715 26.786 -6.308 1.00 33.50 326 ASP A CA 1
ATOM 2454 C C . ASP A 1 326 ? 18.502 27.233 -7.546 1.00 33.50 326 ASP A C 1
ATOM 2456 O O . ASP A 1 326 ? 18.873 26.446 -8.418 1.00 33.50 326 ASP A O 1
ATOM 2460 N N . ARG A 1 327 ? 18.754 28.545 -7.638 1.00 29.75 327 ARG A N 1
ATOM 2461 C CA . ARG A 1 327 ? 19.874 29.053 -8.436 1.00 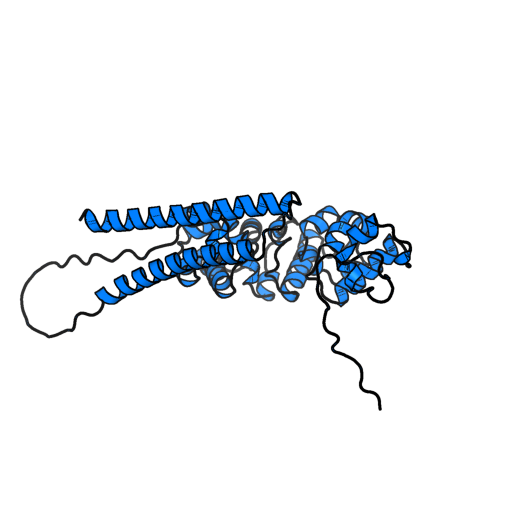29.75 327 ARG A CA 1
ATOM 2462 C C . ARG A 1 327 ? 21.078 29.212 -7.510 1.00 29.75 327 ARG A C 1
ATOM 2464 O O . ARG A 1 327 ? 20.932 29.843 -6.463 1.00 29.75 327 ARG A O 1
ATOM 2471 N N . PRO A 1 328 ? 22.267 28.721 -7.889 1.00 30.27 328 PRO A N 1
ATOM 2472 C CA . PRO A 1 328 ? 23.485 29.041 -7.167 1.00 30.27 328 PRO A CA 1
ATOM 2473 C C . PRO A 1 328 ? 23.821 30.518 -7.398 1.00 30.27 328 PRO A C 1
ATOM 2475 O O . PRO A 1 328 ? 23.933 30.976 -8.537 1.00 30.27 328 PRO A O 1
ATOM 2478 N N 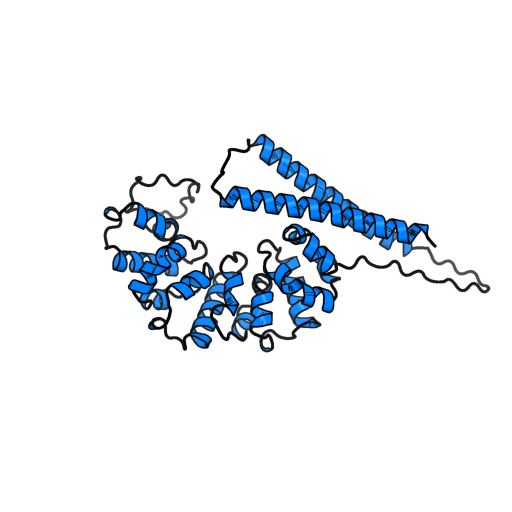. VAL A 1 329 ? 23.966 31.271 -6.309 1.00 35.81 329 VAL A N 1
ATOM 2479 C CA . VAL A 1 329 ? 24.528 32.622 -6.342 1.00 35.81 329 VAL A CA 1
ATOM 2480 C C . VAL A 1 329 ? 26.030 32.476 -6.566 1.00 35.81 329 VAL A C 1
ATOM 2482 O O . VAL A 1 329 ? 26.737 31.929 -5.723 1.00 35.81 329 VAL A O 1
ATOM 2485 N N . GLY A 1 330 ? 26.499 32.928 -7.725 1.00 37.84 330 GLY A N 1
ATOM 2486 C CA . GLY A 1 330 ? 27.912 33.022 -8.059 1.00 37.84 330 GLY A CA 1
ATOM 2487 C C . GLY A 1 330 ? 28.230 34.402 -8.616 1.00 37.84 330 GLY A C 1
ATOM 2488 O O . GLY A 1 330 ? 28.050 34.618 -9.812 1.00 37.84 330 GLY A O 1
ATOM 2489 N N . LEU A 1 331 ? 28.638 35.303 -7.717 1.00 32.75 331 LEU A N 1
ATOM 2490 C CA . LEU A 1 331 ? 29.754 36.266 -7.772 1.00 32.75 331 LEU A CA 1
ATOM 2491 C C . LEU A 1 331 ? 29.562 37.329 -6.685 1.00 32.75 331 LEU A C 1
ATOM 2493 O O . LEU A 1 331 ? 28.481 37.956 -6.657 1.00 32.75 331 LEU A O 1
#

Organism: Ridgeia piscesae (NCBI:txid27915)

Radius of gyration: 25.94 Å; chains: 1; bounding box: 70×51×87 Å

InterPro domains:
  IPR026664 Stereocilin-related [PTHR23412] (117-304)

Foldseek 3Di:
DPPVVVVVVVVVVVLLVLLLVQQVVVVVVVVCVVVVNPPDPDPVNVVVVVVVVVVSLVVVVVVVVVVVVVLVVVPDDDDDDDDDDDDPPPPPDDDDDADALVSCVSNQLVCLSQDLVRLLRYDLVRCVSRLLSVQLHQNHDLSNLLSNLCSCQVPHQHQQLRDDLVNLQSNHNSCLNDDLVSLLNHDDQELNSHLSNLPHPSHALSNLLSNLVSCCCRVVVVQLAPDALVSLNSNQLSVLSQALVSLLRHDLVSCVSNLQSQQPHQNHDPRSLVSNVVSLCVNQNVQPCPGDPVSCNSNVNSCVVVVPRDPDPDPPPDDDDDDDPDDDDDD